Protein AF-A0AAE6IX70-F1 (afdb_monomer)

pLDDT: mean 78.06, std 24.68, range [24.09, 98.75]

Structure (mmCIF, N/CA/C/O backbone):
data_AF-A0AAE6IX70-F1
#
_entry.id   AF-A0AAE6IX70-F1
#
loop_
_atom_site.group_PDB
_atom_site.id
_atom_site.type_symbol
_atom_site.label_atom_id
_atom_site.label_alt_id
_atom_site.label_comp_id
_atom_site.label_asym_id
_atom_site.label_entity_id
_atom_site.label_seq_id
_atom_site.pdbx_PDB_ins_code
_atom_site.Cartn_x
_atom_site.Cartn_y
_atom_site.Cartn_z
_atom_site.occupancy
_atom_site.B_iso_or_equiv
_atom_site.auth_seq_id
_atom_site.auth_comp_id
_atom_site.auth_asym_id
_atom_site.auth_atom_id
_atom_site.pdbx_PDB_model_num
ATOM 1 N N . MET A 1 1 ? -8.313 18.531 -80.495 1.00 36.75 1 MET A N 1
ATOM 2 C CA . MET A 1 1 ? -8.490 17.083 -80.726 1.00 36.75 1 MET A CA 1
ATOM 3 C C . MET A 1 1 ? -8.224 16.393 -79.400 1.00 36.75 1 MET A C 1
ATOM 5 O O . MET A 1 1 ? -7.125 16.515 -78.878 1.00 36.75 1 MET A O 1
ATOM 9 N N . SER A 1 2 ? -9.263 15.834 -78.787 1.00 35.47 2 SER A N 1
ATOM 10 C CA . SER A 1 2 ? -9.183 15.110 -77.517 1.00 35.47 2 SER A CA 1
ATOM 11 C C . SER A 1 2 ? -8.400 13.813 -77.676 1.00 35.47 2 SER A C 1
ATOM 13 O O . SER A 1 2 ? -8.540 13.170 -78.711 1.00 35.47 2 SER A O 1
ATOM 15 N N . LEU A 1 3 ? -7.714 13.385 -76.617 1.00 27.27 3 LEU A N 1
ATOM 16 C CA . LEU A 1 3 ? -7.764 12.003 -76.136 1.0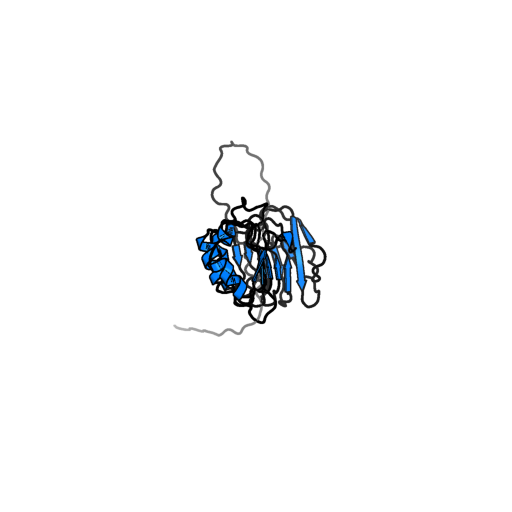0 27.27 3 LEU A CA 1
ATOM 17 C C . LEU A 1 3 ? -7.236 11.966 -74.696 1.00 27.27 3 LEU A C 1
ATOM 19 O O . LEU A 1 3 ? -6.045 12.112 -74.436 1.00 27.27 3 LEU A O 1
ATOM 23 N N . GLN A 1 4 ? -8.176 11.820 -73.761 1.00 30.72 4 GLN A N 1
ATOM 24 C CA . GLN A 1 4 ? -7.920 11.241 -72.450 1.00 30.72 4 GLN A CA 1
ATOM 25 C C . GLN A 1 4 ? -7.651 9.749 -72.645 1.00 30.72 4 GLN A C 1
ATOM 27 O O . GLN A 1 4 ? -8.431 9.065 -73.303 1.00 30.72 4 GLN A O 1
ATOM 32 N N . THR A 1 5 ? -6.611 9.239 -71.997 1.00 28.06 5 THR A N 1
ATOM 33 C CA . THR A 1 5 ? -6.489 7.812 -71.688 1.00 28.06 5 THR A CA 1
ATOM 34 C C . THR A 1 5 ? -6.013 7.680 -70.254 1.00 28.06 5 THR A C 1
ATOM 36 O O . THR A 1 5 ? -4.832 7.823 -69.949 1.00 28.06 5 THR A O 1
ATOM 39 N N . THR A 1 6 ? -6.977 7.437 -69.373 1.00 28.38 6 THR A N 1
ATOM 40 C CA . THR A 1 6 ? -6.780 6.893 -68.033 1.00 28.38 6 THR A CA 1
ATOM 41 C C . THR A 1 6 ? -6.628 5.380 -68.186 1.00 28.38 6 THR A C 1
ATOM 43 O O . THR A 1 6 ? -7.512 4.742 -68.755 1.00 28.38 6 THR A O 1
ATOM 46 N N . VAL A 1 7 ? -5.535 4.794 -67.693 1.00 28.41 7 VAL A N 1
ATOM 47 C CA . VAL A 1 7 ? -5.390 3.334 -67.558 1.00 28.41 7 VAL A CA 1
ATOM 48 C C . VAL A 1 7 ? -4.938 3.018 -66.134 1.00 28.41 7 VAL A C 1
ATOM 50 O O . VAL A 1 7 ? -4.077 3.692 -65.574 1.00 28.41 7 VAL A O 1
ATOM 53 N N . ALA A 1 8 ? -5.615 2.032 -65.551 1.00 27.64 8 ALA A N 1
ATOM 54 C CA . ALA A 1 8 ? -5.618 1.659 -64.146 1.00 27.64 8 ALA A CA 1
ATOM 55 C C . ALA A 1 8 ? -4.323 0.989 -63.650 1.00 27.64 8 ALA A C 1
ATOM 57 O O . ALA A 1 8 ? -3.589 0.346 -64.399 1.00 27.64 8 ALA A O 1
ATOM 58 N N . ILE A 1 9 ? -4.112 1.114 -62.339 1.00 29.52 9 ILE A N 1
ATOM 59 C CA . ILE A 1 9 ? -3.092 0.439 -61.528 1.00 29.52 9 ILE A CA 1
ATOM 60 C C . ILE A 1 9 ? -3.504 -1.024 -61.287 1.00 29.52 9 ILE A C 1
ATOM 62 O O . ILE A 1 9 ? -4.675 -1.281 -60.999 1.00 29.52 9 ILE A O 1
ATOM 66 N N . PRO A 1 10 ? -2.535 -1.955 -61.261 1.00 27.36 10 PRO A N 1
ATOM 67 C CA . PRO A 1 10 ? -2.524 -2.976 -60.218 1.00 27.36 10 PRO A CA 1
ATOM 68 C C . PRO A 1 10 ? -1.205 -2.987 -59.427 1.00 27.36 10 PRO A C 1
ATOM 70 O O . PRO A 1 10 ? -0.109 -2.837 -59.966 1.00 27.36 10 PRO A O 1
ATOM 73 N N . GLU A 1 11 ? -1.350 -3.157 -58.114 1.00 37.22 11 GLU A N 1
ATOM 74 C CA . GLU A 1 11 ? -0.299 -3.215 -57.099 1.00 37.22 11 GLU A CA 1
ATOM 75 C C . GLU A 1 11 ? 0.730 -4.330 -57.347 1.00 37.22 11 GLU A C 1
ATOM 77 O O . GLU A 1 11 ? 0.356 -5.456 -57.680 1.00 37.22 11 GLU A O 1
ATOM 82 N N . LYS A 1 12 ? 2.010 -4.054 -57.048 1.00 27.77 12 LYS A N 1
ATOM 83 C CA . LYS A 1 12 ? 2.848 -4.913 -56.186 1.00 27.77 12 LYS A CA 1
ATOM 84 C C . LYS A 1 12 ? 4.223 -4.294 -55.905 1.00 27.77 12 LYS A C 1
ATOM 86 O O . LYS A 1 12 ? 4.995 -4.021 -56.813 1.00 27.77 12 LYS A O 1
ATOM 91 N N . ASN A 1 13 ? 4.490 -4.138 -54.607 1.00 35.53 13 ASN A N 1
ATOM 92 C CA . ASN A 1 13 ? 5.776 -4.240 -53.910 1.00 35.53 13 ASN A CA 1
ATOM 93 C C . ASN A 1 13 ? 7.013 -3.633 -54.582 1.00 35.53 13 ASN A C 1
ATOM 95 O O . ASN A 1 13 ? 7.633 -4.290 -55.398 1.00 35.53 13 ASN A O 1
ATOM 99 N N . PHE A 1 14 ? 7.426 -2.444 -54.130 1.00 27.34 14 PHE A N 1
ATOM 100 C CA . PHE A 1 14 ? 8.807 -2.086 -53.753 1.00 27.34 14 PHE A CA 1
ATOM 101 C C . PHE A 1 14 ? 8.826 -0.594 -53.382 1.00 27.34 14 PHE A C 1
ATOM 103 O O . PHE A 1 14 ? 8.635 0.266 -54.238 1.00 27.34 14 PHE A O 1
ATOM 110 N N . ARG A 1 15 ? 9.119 -0.249 -52.123 1.00 27.78 15 ARG A N 1
ATOM 111 C CA . ARG A 1 15 ? 9.682 1.073 -51.806 1.00 27.78 15 ARG A CA 1
ATOM 112 C C . ARG A 1 15 ? 11.048 0.898 -51.161 1.00 27.78 15 ARG A C 1
ATOM 114 O O . ARG A 1 15 ? 11.172 0.643 -49.970 1.00 27.78 15 ARG A O 1
ATOM 121 N N . ARG A 1 16 ? 12.073 1.064 -52.003 1.00 27.47 16 ARG A N 1
ATOM 122 C CA . ARG A 1 16 ? 13.384 1.590 -51.612 1.00 27.47 16 ARG A CA 1
ATOM 123 C C . ARG A 1 16 ? 13.163 2.939 -50.928 1.00 27.47 16 ARG A C 1
ATOM 125 O O . ARG A 1 16 ? 12.565 3.820 -51.539 1.00 27.47 16 ARG A O 1
ATOM 132 N N . PHE A 1 17 ? 13.706 3.124 -49.731 1.00 25.67 17 PHE A N 1
ATOM 133 C CA . PHE A 1 17 ? 13.982 4.459 -49.211 1.00 25.67 17 PHE A CA 1
ATOM 134 C C . PHE A 1 17 ? 15.495 4.657 -49.137 1.00 25.67 17 PHE A C 1
ATOM 136 O O . PHE A 1 17 ? 16.224 3.924 -48.475 1.00 25.67 17 PHE A O 1
ATOM 143 N N . THR A 1 18 ? 15.955 5.627 -49.918 1.00 26.33 18 THR A N 1
ATOM 144 C CA . THR A 1 18 ? 17.322 6.140 -49.991 1.00 26.33 18 THR A CA 1
ATOM 145 C C . THR A 1 18 ? 17.717 6.825 -48.684 1.00 26.33 18 THR A C 1
ATOM 147 O O . THR A 1 18 ? 17.072 7.791 -48.279 1.00 26.33 18 THR A O 1
ATOM 150 N N . MET A 1 19 ? 18.814 6.374 -48.069 1.00 24.22 19 MET A N 1
ATOM 151 C CA . MET A 1 19 ? 19.508 7.107 -47.008 1.00 24.22 19 MET A CA 1
ATOM 152 C C . MET A 1 19 ? 20.131 8.390 -47.576 1.00 24.22 19 MET A C 1
ATOM 154 O O . MET A 1 19 ? 20.927 8.327 -48.513 1.00 24.22 19 MET A O 1
ATOM 158 N N . LYS A 1 20 ? 19.817 9.550 -46.988 1.00 26.02 20 LYS A N 1
ATOM 159 C CA . LYS A 1 20 ? 20.651 10.752 -47.115 1.00 26.02 20 LYS A CA 1
ATOM 160 C C . LYS A 1 20 ? 21.654 10.767 -45.963 1.00 26.02 20 LYS A C 1
ATOM 162 O O . LYS A 1 20 ? 21.287 10.905 -44.803 1.00 26.02 20 LYS A O 1
ATOM 167 N N . SER A 1 21 ? 22.920 10.604 -46.322 1.00 28.83 21 SER A N 1
ATOM 168 C CA . SER A 1 21 ? 24.106 10.787 -45.489 1.00 28.83 21 SER A CA 1
ATOM 169 C C . SER A 1 21 ? 24.219 12.223 -44.960 1.00 28.83 21 SER A C 1
ATOM 171 O O . SER A 1 21 ? 24.170 13.158 -45.761 1.00 28.83 21 SER A O 1
ATOM 173 N N . CYS A 1 22 ? 24.480 12.405 -43.662 1.00 25.52 22 CYS A N 1
ATOM 174 C CA . CYS A 1 22 ? 24.993 13.665 -43.118 1.00 25.52 22 CYS A CA 1
ATOM 175 C C . CYS A 1 22 ? 26.466 13.504 -42.720 1.00 25.52 22 CYS A C 1
ATOM 177 O O . CYS A 1 22 ? 26.820 12.728 -41.836 1.00 25.52 22 CYS A O 1
ATOM 179 N N . PHE A 1 23 ? 27.309 14.251 -43.432 1.00 26.05 23 PHE A N 1
ATOM 180 C CA . PHE A 1 23 ? 28.742 14.425 -43.224 1.00 26.05 23 PHE A CA 1
ATOM 181 C C . PHE A 1 23 ? 29.042 15.085 -41.869 1.00 26.05 23 PHE A C 1
ATOM 183 O O . PHE A 1 23 ? 28.494 16.139 -41.560 1.00 26.05 23 PHE A O 1
ATOM 190 N N . TRP A 1 24 ? 30.000 14.539 -41.119 1.00 24.09 24 TRP A N 1
ATOM 191 C CA . TRP A 1 24 ? 30.721 15.284 -40.084 1.00 24.09 24 TRP A CA 1
ATOM 192 C C . TRP A 1 24 ? 31.910 16.016 -40.726 1.00 24.09 24 TRP A C 1
ATOM 194 O O . TRP A 1 24 ? 32.797 15.381 -41.296 1.00 24.09 24 TRP A O 1
ATOM 204 N N . LYS A 1 25 ? 31.963 17.347 -40.605 1.00 25.50 25 LYS A N 1
ATOM 205 C CA . LYS A 1 25 ? 33.190 18.138 -40.791 1.00 25.50 25 LYS A CA 1
ATOM 206 C C . LYS A 1 25 ? 33.518 18.858 -39.485 1.00 25.50 25 LYS A C 1
ATOM 208 O O . LYS A 1 25 ? 32.701 19.603 -38.958 1.00 25.50 25 LYS A O 1
ATOM 213 N N . ARG A 1 26 ? 34.738 18.622 -38.994 1.00 32.88 26 ARG A N 1
ATOM 214 C CA . ARG A 1 26 ? 35.414 19.394 -37.941 1.00 32.88 26 ARG A CA 1
ATOM 215 C C . ARG A 1 26 ? 35.545 20.864 -38.359 1.00 32.88 26 ARG A C 1
ATOM 217 O O . ARG A 1 26 ? 35.968 21.121 -39.484 1.00 32.88 26 ARG A O 1
ATOM 224 N N . ALA A 1 27 ? 35.320 21.789 -37.428 1.00 27.14 27 ALA A N 1
ATOM 225 C CA . ALA A 1 27 ? 35.947 23.109 -37.433 1.00 27.14 27 ALA A CA 1
ATOM 226 C C . ALA A 1 27 ? 36.113 23.643 -35.997 1.00 27.14 27 ALA A C 1
ATOM 228 O O . ALA A 1 27 ? 35.318 23.368 -35.106 1.00 27.14 27 ALA A O 1
ATOM 229 N N . THR A 1 28 ? 37.228 24.337 -35.829 1.00 29.58 28 THR A N 1
ATOM 230 C CA . THR A 1 28 ? 37.962 24.825 -34.656 1.00 29.58 28 THR A CA 1
ATOM 231 C C . THR A 1 28 ? 37.319 25.958 -33.842 1.00 29.58 28 THR A C 1
ATOM 233 O O . THR A 1 28 ? 36.650 26.822 -34.391 1.00 29.58 28 THR A O 1
ATOM 236 N N . MET A 1 29 ? 37.642 25.952 -32.538 1.00 30.28 29 MET A N 1
ATOM 237 C CA . MET A 1 29 ? 37.857 27.068 -31.592 1.00 30.28 29 MET A CA 1
ATOM 238 C C . MET A 1 29 ? 37.502 28.504 -32.038 1.00 30.28 29 MET A C 1
ATOM 240 O O . MET A 1 29 ? 38.166 29.068 -32.904 1.00 30.28 29 MET A O 1
ATOM 244 N N . LEU A 1 30 ? 36.601 29.152 -31.287 1.00 24.97 30 LEU A N 1
ATOM 245 C CA . LEU A 1 30 ? 36.685 30.583 -30.970 1.00 24.97 30 LEU A CA 1
ATOM 246 C C . LEU A 1 30 ? 36.031 30.849 -29.599 1.00 24.97 30 LEU A C 1
ATOM 248 O O . LEU A 1 30 ? 34.873 30.510 -29.370 1.00 24.97 30 LEU A O 1
ATOM 252 N N . THR A 1 31 ? 36.796 31.421 -28.674 1.00 38.66 31 THR A N 1
ATOM 253 C CA . THR A 1 31 ? 36.376 31.880 -27.341 1.00 38.66 31 THR A CA 1
ATOM 254 C C . THR A 1 31 ? 35.621 33.206 -27.425 1.00 38.66 31 THR A C 1
ATOM 256 O O . THR A 1 31 ? 36.220 34.172 -27.888 1.00 38.66 31 THR A O 1
ATOM 259 N N . VAL A 1 32 ? 34.393 33.301 -26.892 1.00 27.39 32 VAL A N 1
ATOM 260 C CA . VAL A 1 32 ? 33.773 34.577 -26.465 1.00 27.39 32 VAL A CA 1
ATOM 261 C C . VAL A 1 32 ? 32.845 34.348 -25.255 1.00 27.39 32 VAL A C 1
ATOM 263 O O . VAL A 1 32 ? 31.859 33.628 -25.349 1.00 27.39 32 VAL A O 1
ATOM 266 N N . LEU A 1 33 ? 33.242 34.975 -24.141 1.00 25.14 33 LEU A N 1
ATOM 267 C CA . LEU A 1 33 ? 32.525 35.458 -22.946 1.00 25.14 33 LEU A CA 1
ATOM 268 C C . LEU A 1 33 ? 31.318 34.707 -22.341 1.00 25.14 33 LEU A C 1
ATOM 270 O O . LEU A 1 33 ? 30.250 34.574 -22.929 1.00 25.14 33 LEU A O 1
ATOM 274 N N . MET A 1 34 ? 31.467 34.405 -21.044 1.00 32.62 34 MET A N 1
ATOM 275 C CA . MET A 1 34 ? 30.382 34.138 -20.099 1.00 32.62 34 MET A CA 1
ATOM 276 C C . MET A 1 34 ? 29.518 35.381 -19.836 1.00 32.62 34 MET A C 1
ATOM 278 O O . MET A 1 34 ? 30.046 36.418 -19.440 1.00 32.62 34 MET A O 1
ATOM 282 N N . VAL A 1 35 ? 28.194 35.212 -19.914 1.00 26.66 35 VAL A N 1
ATOM 283 C CA . VAL A 1 35 ? 27.171 35.931 -19.126 1.00 26.66 35 VAL A CA 1
ATOM 284 C C . VAL A 1 35 ? 26.047 34.916 -18.829 1.00 26.66 35 VAL A C 1
ATOM 286 O O . VAL A 1 35 ? 25.700 34.145 -19.727 1.00 26.66 35 VAL A O 1
ATOM 289 N N . PRO A 1 36 ? 25.499 34.835 -17.600 1.00 31.98 36 PRO A N 1
ATOM 290 C CA . PRO A 1 36 ? 24.565 33.779 -17.223 1.00 31.98 36 PRO A CA 1
ATOM 291 C C . PRO A 1 36 ? 23.174 34.057 -17.802 1.00 31.98 36 PRO A C 1
ATOM 293 O O . PRO A 1 36 ? 22.558 35.075 -17.494 1.00 31.98 36 PRO A O 1
ATOM 296 N N . ILE A 1 37 ? 22.661 33.136 -18.619 1.00 29.98 37 ILE A N 1
ATOM 297 C CA . ILE A 1 37 ? 21.263 33.140 -19.059 1.00 29.98 37 ILE A CA 1
ATOM 298 C C . ILE A 1 37 ? 20.549 32.007 -18.325 1.00 29.98 37 ILE A C 1
ATOM 300 O O . ILE A 1 37 ? 20.961 30.850 -18.378 1.00 29.98 37 ILE A O 1
ATOM 304 N N . PHE A 1 38 ? 19.490 32.376 -17.607 1.00 29.64 38 PHE A N 1
ATOM 305 C CA . PHE A 1 38 ? 18.539 31.480 -16.964 1.00 29.64 38 PHE A CA 1
ATOM 306 C C . PHE A 1 38 ? 18.047 30.409 -17.951 1.00 29.64 38 PHE A C 1
ATOM 308 O O . PHE A 1 38 ? 17.416 30.737 -18.954 1.00 29.64 38 PHE A O 1
ATOM 315 N N . PHE A 1 39 ? 18.276 29.127 -17.651 1.00 28.66 39 PHE A N 1
ATOM 316 C CA . PHE A 1 39 ? 17.576 28.039 -18.334 1.00 28.66 39 PHE A CA 1
ATOM 317 C C . PHE A 1 39 ? 16.142 27.953 -17.801 1.00 28.66 39 PHE A C 1
ATOM 319 O O . PHE A 1 39 ? 15.864 27.287 -16.807 1.00 28.66 39 PHE A O 1
ATOM 326 N N . ALA A 1 40 ? 15.228 28.636 -18.486 1.00 35.16 40 ALA A N 1
ATOM 327 C CA . ALA A 1 40 ? 13.833 28.234 -18.555 1.00 35.16 40 ALA A CA 1
ATOM 328 C C . ALA A 1 40 ? 13.676 27.280 -19.749 1.00 35.16 40 ALA A C 1
ATOM 330 O O . ALA A 1 40 ? 14.095 27.601 -20.858 1.00 35.16 40 ALA A O 1
ATOM 331 N N . GLY A 1 41 ? 13.064 26.119 -19.512 1.00 31.56 41 GLY A N 1
ATOM 332 C CA . GLY A 1 41 ? 12.630 25.199 -20.562 1.00 31.56 41 GLY A CA 1
ATOM 333 C C . GLY A 1 41 ? 13.727 24.275 -21.082 1.00 31.56 41 GLY A C 1
ATOM 334 O O . GLY A 1 41 ? 14.318 24.518 -22.128 1.00 31.56 41 GLY A O 1
ATOM 335 N N . CYS A 1 42 ? 13.943 23.153 -20.396 1.00 25.55 42 CYS A N 1
ATOM 336 C CA . CYS A 1 42 ? 14.445 21.972 -21.089 1.00 25.55 42 CYS A CA 1
ATOM 337 C C . CYS A 1 42 ? 13.284 21.458 -21.960 1.00 25.55 42 CYS A C 1
ATOM 339 O O . CYS A 1 42 ? 12.236 21.124 -21.397 1.00 25.55 42 CYS A O 1
ATOM 341 N N . PRO A 1 43 ? 13.386 21.444 -23.301 1.00 30.62 43 PRO A N 1
ATOM 342 C CA . PRO A 1 43 ? 12.382 20.781 -24.109 1.00 30.62 43 PRO A CA 1
ATOM 343 C C . PRO A 1 43 ? 12.496 19.290 -23.805 1.00 30.62 43 PRO A C 1
ATOM 345 O O . PRO A 1 43 ? 13.512 18.659 -24.095 1.00 30.62 43 PRO A O 1
ATOM 348 N N . ILE A 1 44 ? 11.451 18.735 -23.198 1.00 32.62 44 ILE A N 1
ATOM 349 C CA . ILE A 1 44 ? 11.224 17.296 -23.202 1.00 32.62 44 ILE A CA 1
ATOM 350 C C . ILE A 1 44 ? 11.109 16.935 -24.682 1.00 32.62 44 ILE A C 1
ATOM 352 O O . ILE A 1 44 ? 10.102 17.241 -25.315 1.00 32.62 44 ILE A O 1
ATOM 356 N N . ILE A 1 45 ? 12.168 16.376 -25.264 1.00 27.78 45 ILE A N 1
ATOM 357 C CA . ILE A 1 45 ? 12.069 15.711 -26.558 1.00 27.78 45 ILE A CA 1
ATOM 358 C C . ILE A 1 45 ? 11.265 14.445 -26.267 1.00 27.78 45 ILE A C 1
ATOM 360 O O . ILE A 1 45 ? 11.769 13.587 -25.537 1.00 27.78 45 ILE A O 1
ATOM 364 N N . PRO A 1 46 ? 10.034 14.294 -26.782 1.00 29.38 46 PRO A N 1
ATOM 365 C CA . PRO A 1 46 ? 9.400 12.997 -26.742 1.00 29.38 46 PRO A CA 1
ATOM 366 C C . PRO A 1 46 ? 10.193 12.125 -27.712 1.00 29.38 46 PRO A C 1
ATOM 368 O O . PRO A 1 46 ? 10.144 12.327 -28.926 1.00 29.38 46 PRO A O 1
ATOM 371 N N . VAL A 1 47 ? 10.953 11.161 -27.198 1.00 32.09 47 VAL A N 1
ATOM 372 C CA . VAL A 1 47 ? 11.439 10.058 -28.032 1.00 32.09 47 VAL A CA 1
ATOM 373 C C . VAL A 1 47 ? 10.256 9.113 -28.244 1.00 32.09 47 VAL A C 1
ATOM 375 O O . VAL A 1 47 ? 10.213 8.006 -27.731 1.00 32.09 47 VAL A O 1
ATOM 378 N N . CYS A 1 48 ? 9.259 9.575 -28.996 1.00 29.61 48 CYS A N 1
ATOM 379 C CA . CYS A 1 48 ? 8.277 8.707 -29.625 1.00 29.61 48 CYS A CA 1
ATOM 380 C C . CYS A 1 48 ? 8.725 8.553 -31.073 1.00 29.61 48 CYS A C 1
ATOM 382 O O . CYS A 1 48 ? 8.431 9.393 -31.920 1.00 29.61 48 CYS A O 1
ATOM 384 N N . ASN A 1 49 ? 9.495 7.503 -31.347 1.00 35.59 49 ASN A N 1
ATOM 385 C CA . ASN A 1 49 ? 9.741 7.089 -32.720 1.00 35.59 49 ASN A CA 1
ATOM 386 C C . ASN A 1 49 ? 8.487 6.335 -33.190 1.00 35.59 49 ASN A C 1
ATOM 388 O O . ASN A 1 49 ? 7.977 5.492 -32.453 1.00 35.59 49 ASN A O 1
ATOM 392 N N . GLU A 1 50 ? 7.989 6.619 -34.394 1.00 36.56 50 GLU A N 1
ATOM 393 C CA . GLU A 1 50 ? 6.714 6.120 -34.955 1.00 36.56 50 GLU A CA 1
ATOM 394 C C . GLU A 1 50 ? 6.627 4.582 -35.157 1.00 36.56 50 GLU A C 1
ATOM 396 O O . GLU A 1 50 ? 5.779 4.104 -35.900 1.00 36.56 50 GLU A O 1
ATOM 401 N N . ASN A 1 51 ? 7.463 3.781 -34.484 1.00 35.22 51 ASN A N 1
ATOM 402 C CA . ASN A 1 51 ? 7.505 2.317 -34.579 1.00 35.22 51 ASN A CA 1
ATOM 403 C C . ASN A 1 51 ? 7.488 1.566 -33.234 1.00 35.22 51 ASN A C 1
ATOM 405 O O . ASN A 1 51 ? 7.634 0.346 -33.230 1.00 35.22 51 ASN A O 1
ATOM 409 N N . THR A 1 52 ? 7.278 2.227 -32.096 1.00 38.34 52 THR A N 1
ATOM 410 C CA . THR A 1 52 ? 7.004 1.519 -30.836 1.00 38.34 52 THR A CA 1
ATOM 411 C C . THR A 1 52 ? 5.580 1.808 -30.406 1.00 38.34 52 THR A C 1
ATOM 413 O O . THR A 1 52 ? 5.320 2.665 -29.564 1.00 38.34 52 THR A O 1
ATOM 416 N N . CYS A 1 53 ? 4.629 1.072 -30.983 1.00 40.44 53 CYS A N 1
ATOM 417 C CA . CYS A 1 53 ? 3.442 0.737 -30.213 1.00 40.44 53 CYS A CA 1
ATOM 418 C C . CYS A 1 53 ? 3.966 0.091 -28.928 1.00 40.44 53 CYS A C 1
ATOM 420 O O . CYS A 1 53 ? 4.543 -0.993 -29.010 1.00 40.44 53 CYS A O 1
ATOM 422 N N . LEU A 1 54 ? 3.851 0.787 -27.791 1.00 47.03 54 LEU A N 1
ATOM 423 C CA . LEU A 1 54 ? 4.030 0.185 -26.470 1.00 47.03 54 LEU A CA 1
ATOM 424 C C . LEU A 1 54 ? 3.328 -1.172 -26.532 1.00 47.03 54 LEU A C 1
ATOM 426 O O . LEU A 1 54 ? 2.157 -1.236 -26.937 1.00 47.03 54 LEU A O 1
ATOM 430 N N . GLU A 1 55 ? 4.047 -2.262 -26.259 1.00 56.53 55 GLU A N 1
ATOM 431 C CA . GLU A 1 55 ? 3.391 -3.563 -26.188 1.00 56.53 55 GLU A CA 1
ATOM 432 C C . GLU A 1 55 ? 2.227 -3.434 -25.197 1.00 56.53 55 GLU A C 1
ATOM 434 O O . GLU A 1 55 ? 2.261 -2.611 -24.283 1.00 56.53 55 GLU A O 1
ATOM 439 N N . LYS A 1 56 ? 1.142 -4.184 -25.414 1.00 61.66 56 LYS A N 1
ATOM 440 C CA . LYS A 1 56 ? -0.176 -3.972 -24.775 1.00 61.66 56 LYS A CA 1
ATOM 441 C C . LYS A 1 56 ? -0.177 -3.944 -23.230 1.00 61.66 56 LYS A C 1
ATOM 443 O O . LYS A 1 56 ? -1.227 -3.712 -22.634 1.00 61.66 56 LYS A O 1
ATOM 448 N N . SER A 1 57 ? 0.963 -4.191 -22.598 1.00 71.25 57 SER A N 1
ATOM 449 C CA . SER A 1 57 ? 1.173 -4.297 -21.162 1.00 71.25 57 SER A CA 1
ATOM 450 C C . SER A 1 57 ? 2.625 -3.950 -20.804 1.00 71.25 57 SER A C 1
ATOM 452 O O . SER A 1 57 ? 3.445 -4.818 -20.513 1.00 71.25 57 SER A O 1
ATOM 454 N N . GLU A 1 58 ? 2.946 -2.658 -20.832 1.00 83.12 58 GLU A N 1
ATOM 455 C CA . GLU A 1 58 ? 4.218 -2.104 -20.355 1.00 83.12 58 GLU A CA 1
ATOM 456 C C . GLU A 1 58 ? 3.979 -1.191 -19.141 1.00 83.12 58 GLU A C 1
ATOM 458 O O . GLU A 1 58 ? 3.019 -0.419 -19.118 1.00 83.12 58 GLU A O 1
ATOM 463 N N . ILE A 1 59 ? 4.847 -1.269 -18.127 1.00 83.69 59 ILE A N 1
ATOM 464 C CA . ILE A 1 59 ? 4.916 -0.251 -17.064 1.00 83.69 59 ILE A CA 1
ATOM 465 C C . ILE A 1 59 ? 5.829 0.850 -17.558 1.00 83.69 59 ILE A C 1
ATOM 467 O O . ILE A 1 59 ? 6.947 0.546 -17.969 1.00 83.69 59 ILE A O 1
ATOM 471 N N . ILE A 1 60 ? 5.393 2.102 -17.441 1.00 82.75 60 ILE A N 1
ATOM 472 C CA . ILE A 1 60 ? 6.195 3.261 -17.831 1.00 82.75 60 ILE A CA 1
ATOM 473 C C . ILE A 1 60 ? 6.433 4.150 -16.620 1.00 82.75 60 ILE A C 1
ATOM 475 O O . ILE A 1 60 ? 5.523 4.508 -15.868 1.00 82.75 60 ILE A O 1
ATOM 479 N N . VAL A 1 61 ? 7.683 4.546 -16.461 1.00 81.94 61 VAL A N 1
ATOM 480 C CA . VAL A 1 61 ? 8.158 5.445 -15.423 1.00 81.94 61 VAL A CA 1
ATOM 481 C C . VAL A 1 61 ? 8.956 6.529 -16.127 1.00 81.94 61 VAL A C 1
ATOM 483 O O . VAL A 1 61 ? 10.029 6.251 -16.637 1.00 81.94 61 VAL A O 1
ATOM 486 N N . THR A 1 62 ? 8.438 7.754 -16.204 1.00 63.72 62 THR A N 1
ATOM 487 C CA . THR A 1 62 ? 8.978 8.764 -17.138 1.00 63.72 62 THR A CA 1
ATOM 488 C C . THR A 1 62 ? 10.010 9.711 -16.531 1.00 63.72 62 THR A C 1
ATOM 490 O O . THR A 1 62 ? 10.631 10.472 -17.261 1.00 63.72 62 THR A O 1
ATOM 493 N N . GLU A 1 63 ? 10.160 9.740 -15.206 1.00 70.56 63 GLU A N 1
ATOM 494 C CA . GLU A 1 63 ? 11.049 10.687 -14.526 1.00 70.56 63 GLU A CA 1
ATOM 495 C C . GLU A 1 63 ? 11.568 10.073 -13.215 1.00 70.56 63 GLU A C 1
ATOM 497 O O . GLU A 1 63 ? 10.790 9.703 -12.330 1.00 70.56 63 GLU A O 1
ATOM 502 N N . ILE A 1 64 ? 12.892 9.942 -13.095 1.00 66.88 64 ILE A N 1
ATOM 503 C CA . ILE A 1 64 ? 13.580 9.311 -11.960 1.00 66.88 64 ILE A CA 1
ATOM 504 C C . ILE A 1 64 ? 14.803 10.150 -11.578 1.00 66.88 64 ILE A C 1
ATOM 506 O O . ILE A 1 64 ? 15.529 10.624 -12.449 1.00 66.88 64 ILE A O 1
ATOM 510 N N . SER A 1 65 ? 15.061 10.313 -10.280 1.00 62.34 65 SER A N 1
ATOM 511 C CA . SER A 1 65 ? 16.153 11.149 -9.744 1.00 62.34 65 SER A CA 1
ATOM 512 C C . SER A 1 65 ? 17.162 10.349 -8.883 1.00 62.34 65 SER A C 1
ATOM 514 O O . SER A 1 65 ? 17.749 10.861 -7.934 1.00 62.34 65 SER A O 1
ATOM 516 N N . VAL A 1 66 ? 17.385 9.061 -9.181 1.00 62.28 66 VAL A N 1
ATOM 517 C CA . VAL A 1 66 ? 18.360 8.195 -8.471 1.00 62.28 66 VAL A CA 1
ATOM 518 C C . VAL A 1 66 ? 19.496 7.722 -9.380 1.00 62.28 66 VAL A C 1
ATOM 520 O O . VAL A 1 66 ? 19.285 7.556 -10.574 1.00 62.28 66 VAL A O 1
ATOM 523 N N . PHE A 1 67 ? 20.646 7.406 -8.763 1.00 65.31 67 PHE A N 1
ATOM 524 C CA . PHE A 1 67 ? 21.732 6.610 -9.357 1.00 65.31 67 PHE A CA 1
ATOM 525 C C . PHE A 1 67 ? 21.388 5.113 -9.479 1.00 65.31 67 PHE A C 1
ATOM 527 O O . PHE A 1 67 ? 21.953 4.431 -10.327 1.00 65.31 67 PHE A O 1
ATOM 534 N N . GLU A 1 68 ? 20.464 4.605 -8.653 1.00 76.00 68 GLU A N 1
ATOM 535 C CA . GLU A 1 68 ? 20.081 3.191 -8.583 1.00 76.00 68 GLU A CA 1
ATOM 536 C C . GLU A 1 68 ? 18.562 3.009 -8.451 1.00 76.00 68 GLU A C 1
ATOM 538 O O . GLU A 1 68 ? 17.913 3.636 -7.610 1.00 76.00 68 GLU A O 1
ATOM 543 N N . ILE A 1 69 ? 17.997 2.110 -9.253 1.00 79.31 69 ILE A N 1
ATOM 544 C CA . ILE A 1 69 ? 16.598 1.686 -9.182 1.00 79.31 69 ILE A CA 1
ATOM 545 C C . ILE A 1 69 ? 16.573 0.256 -8.655 1.00 79.31 69 ILE A C 1
ATOM 547 O O . ILE A 1 69 ? 17.218 -0.618 -9.226 1.00 79.31 69 ILE A O 1
ATOM 551 N N . LYS A 1 70 ? 15.816 0.013 -7.584 1.00 86.19 70 LYS A N 1
ATOM 552 C CA . LYS A 1 70 ? 15.598 -1.328 -7.035 1.00 86.19 70 LYS A CA 1
ATOM 553 C C . LYS A 1 70 ? 14.256 -1.845 -7.516 1.00 86.19 70 LYS A C 1
ATOM 555 O O . LYS A 1 70 ? 13.237 -1.222 -7.225 1.00 86.19 70 LYS A O 1
ATOM 560 N N . LEU A 1 71 ? 14.266 -2.949 -8.254 1.00 89.62 71 LEU A N 1
ATOM 561 C CA . LEU A 1 71 ? 13.061 -3.545 -8.824 1.00 89.62 71 LEU A CA 1
ATOM 562 C C . LEU A 1 71 ? 12.991 -5.031 -8.488 1.00 89.62 71 LEU A C 1
ATOM 564 O O . LEU A 1 71 ? 13.947 -5.766 -8.717 1.00 89.62 71 LEU A O 1
ATOM 568 N N . SER A 1 72 ? 11.844 -5.487 -7.999 1.00 93.19 72 SER A N 1
ATOM 569 C CA . SER A 1 72 ? 11.484 -6.906 -8.016 1.00 93.19 72 SER A CA 1
ATOM 570 C C . SER A 1 72 ? 10.122 -7.077 -8.666 1.00 93.19 72 SER A C 1
ATOM 572 O O . SER A 1 72 ? 9.255 -6.201 -8.590 1.00 93.19 72 SER A O 1
ATOM 574 N N . ILE A 1 73 ? 9.942 -8.216 -9.326 1.00 95.06 73 ILE A N 1
ATOM 575 C CA . ILE A 1 73 ? 8.655 -8.612 -9.876 1.00 95.06 73 ILE A CA 1
ATOM 576 C C . ILE A 1 73 ? 8.354 -10.057 -9.505 1.00 95.06 73 ILE A C 1
ATOM 578 O O . ILE A 1 73 ? 9.247 -10.896 -9.391 1.00 95.06 73 ILE A O 1
ATOM 582 N N . LYS A 1 74 ? 7.065 -10.359 -9.401 1.00 96.69 74 LYS A N 1
ATOM 583 C CA . LYS A 1 74 ? 6.550 -11.723 -9.392 1.00 96.69 74 LYS A CA 1
ATOM 584 C C . LYS A 1 74 ? 5.704 -11.931 -10.628 1.00 96.69 74 LYS A C 1
ATOM 586 O O . LYS A 1 74 ? 4.724 -11.209 -10.805 1.00 96.69 74 LYS A O 1
ATOM 591 N N . THR A 1 75 ? 6.029 -12.919 -11.446 1.00 96.12 75 THR A N 1
ATOM 592 C CA . THR A 1 75 ? 5.185 -13.348 -12.563 1.00 96.12 75 THR A CA 1
ATOM 593 C C . THR A 1 75 ? 4.485 -14.661 -12.231 1.00 96.12 75 THR A C 1
ATOM 595 O O . THR A 1 75 ? 4.955 -15.450 -11.412 1.00 96.12 75 THR A O 1
ATOM 598 N N . SER A 1 76 ? 3.334 -14.910 -12.857 1.00 95.94 76 SER A N 1
ATOM 599 C CA . SER A 1 76 ? 2.529 -16.111 -12.592 1.00 95.94 76 SER A CA 1
ATOM 600 C C . SER A 1 76 ? 3.227 -17.434 -12.940 1.00 95.94 76 SER A C 1
ATOM 602 O O . SER A 1 76 ? 2.801 -18.480 -12.465 1.00 95.94 76 SER A O 1
ATOM 604 N N . ASP A 1 77 ? 4.250 -17.397 -13.794 1.00 95.38 77 ASP A N 1
ATOM 605 C CA . ASP A 1 77 ? 5.018 -18.552 -14.281 1.00 95.38 77 ASP A CA 1
ATOM 606 C C . ASP A 1 77 ? 6.516 -18.472 -13.928 1.00 95.38 77 ASP A C 1
ATOM 608 O O . ASP A 1 77 ? 7.297 -19.308 -14.377 1.00 95.38 77 ASP A O 1
ATOM 612 N N . GLY A 1 78 ? 6.932 -17.466 -13.150 1.00 94.50 78 GLY A N 1
ATOM 613 C CA . GLY A 1 78 ? 8.335 -17.227 -12.806 1.00 94.50 78 GLY A CA 1
ATOM 614 C C . GLY A 1 78 ? 9.193 -16.665 -13.945 1.00 94.50 78 GLY A C 1
ATOM 615 O O . GLY A 1 78 ? 10.392 -16.470 -13.750 1.00 94.50 78 GLY A O 1
ATOM 616 N N . SER A 1 79 ? 8.613 -16.381 -15.118 1.00 94.62 79 SER A N 1
ATOM 617 C CA . SER A 1 79 ? 9.339 -15.810 -16.255 1.00 94.62 79 SER A CA 1
ATOM 618 C C . SER A 1 79 ? 9.882 -14.413 -15.952 1.00 94.62 79 SER A C 1
ATOM 620 O O . SER A 1 79 ? 9.187 -13.571 -15.377 1.00 94.62 79 SER A O 1
ATOM 622 N N . SER A 1 80 ? 11.118 -14.161 -16.373 1.00 95.06 80 SER A N 1
ATOM 623 C CA . SER A 1 80 ? 11.767 -12.855 -16.276 1.00 95.06 80 SER A CA 1
ATOM 624 C C . SER A 1 80 ? 11.117 -11.813 -17.190 1.00 95.06 80 SER A C 1
ATOM 626 O O . SER A 1 80 ? 10.363 -12.145 -18.110 1.00 95.06 80 SER A O 1
ATOM 628 N N . ARG A 1 81 ? 11.383 -10.529 -16.939 1.00 93.38 81 ARG A N 1
ATOM 629 C CA . ARG A 1 81 ? 10.889 -9.417 -17.764 1.00 93.38 81 ARG A CA 1
ATOM 630 C C . ARG A 1 81 ? 12.026 -8.537 -18.235 1.00 93.38 81 ARG A C 1
ATOM 632 O O . ARG A 1 81 ? 12.933 -8.214 -17.470 1.00 93.38 81 ARG A O 1
ATOM 639 N N . LYS A 1 82 ? 11.924 -8.109 -19.491 1.00 91.56 82 LYS A N 1
ATOM 640 C CA . LYS A 1 82 ? 12.852 -7.146 -20.073 1.00 91.56 82 LYS A CA 1
ATOM 641 C C . LYS A 1 82 ? 12.644 -5.778 -19.447 1.00 91.56 82 LYS A C 1
ATOM 643 O O . LYS A 1 82 ? 11.509 -5.320 -19.285 1.00 91.56 82 LYS A O 1
ATOM 648 N N . VAL A 1 83 ? 13.763 -5.132 -19.154 1.00 89.31 83 VAL A N 1
ATOM 649 C CA . VAL A 1 83 ? 13.815 -3.776 -18.622 1.00 89.31 83 VAL A CA 1
ATOM 650 C C . VAL A 1 83 ? 14.528 -2.891 -19.610 1.00 89.31 83 VAL A C 1
ATOM 652 O O . VAL A 1 83 ? 15.602 -3.235 -20.093 1.00 89.31 83 VAL A O 1
ATOM 655 N N . PHE A 1 84 ? 13.955 -1.727 -19.863 1.00 86.81 84 PHE A N 1
ATOM 656 C CA . PHE A 1 84 ? 14.575 -0.692 -20.667 1.00 86.81 84 PHE A CA 1
ATOM 657 C C . PHE A 1 84 ? 14.771 0.538 -19.795 1.00 86.81 84 PHE A C 1
ATOM 659 O O . PHE A 1 84 ? 13.840 0.978 -19.124 1.00 86.81 84 PHE A O 1
ATOM 666 N N . ILE A 1 85 ? 15.985 1.084 -19.802 1.00 83.00 85 ILE A N 1
ATOM 667 C CA . ILE A 1 85 ? 16.305 2.360 -19.159 1.00 83.00 85 ILE A CA 1
ATOM 668 C C . ILE A 1 85 ? 16.794 3.303 -20.246 1.00 83.00 85 ILE A C 1
ATOM 670 O O . ILE A 1 85 ? 17.820 3.033 -20.872 1.00 83.00 85 ILE A O 1
ATOM 674 N N . ASN A 1 86 ? 16.066 4.396 -20.478 1.00 81.56 86 ASN A N 1
ATOM 675 C CA . ASN A 1 86 ? 16.316 5.339 -21.575 1.00 81.56 86 ASN A CA 1
ATOM 676 C C . ASN A 1 86 ? 16.394 4.642 -22.943 1.00 81.56 86 ASN A C 1
ATOM 678 O O . ASN A 1 86 ? 17.306 4.893 -23.731 1.00 81.56 86 ASN A O 1
ATOM 682 N N . GLY A 1 87 ? 15.483 3.696 -23.187 1.00 82.56 87 GLY A N 1
ATOM 683 C CA . GLY A 1 87 ? 15.448 2.881 -24.405 1.00 82.56 87 GLY A CA 1
ATOM 684 C C . GLY A 1 87 ? 16.555 1.823 -24.520 1.00 82.56 87 GLY A C 1
ATOM 685 O O . GLY A 1 87 ? 16.552 1.052 -25.476 1.00 82.56 87 GLY A O 1
ATOM 686 N N . ILE A 1 88 ? 17.484 1.744 -23.561 1.00 83.56 88 ILE A N 1
ATOM 687 C CA . ILE A 1 88 ? 18.553 0.739 -23.544 1.00 83.56 88 ILE A CA 1
ATOM 688 C C . ILE A 1 88 ? 18.076 -0.477 -22.757 1.00 83.56 88 ILE A C 1
ATOM 690 O O . ILE A 1 88 ? 17.783 -0.363 -21.565 1.00 83.56 88 ILE A O 1
ATOM 694 N N . GLU A 1 89 ? 18.044 -1.637 -23.414 1.00 89.38 89 GLU A N 1
ATOM 695 C CA . GLU A 1 89 ? 17.767 -2.918 -22.761 1.00 89.38 89 GLU A CA 1
ATOM 696 C C . GLU A 1 89 ? 18.824 -3.198 -21.680 1.00 89.38 89 GLU A C 1
ATOM 698 O O . GLU A 1 89 ? 20.033 -3.086 -21.905 1.00 89.38 89 GLU A O 1
ATOM 703 N N . LYS A 1 90 ? 18.349 -3.510 -20.479 1.00 88.81 90 LYS A N 1
ATOM 704 C CA . LYS A 1 90 ? 19.140 -3.934 -19.326 1.00 88.81 90 LYS A CA 1
ATOM 705 C C . LYS A 1 90 ? 18.959 -5.430 -19.104 1.00 88.81 90 LYS A C 1
ATOM 707 O O . LYS A 1 90 ? 18.134 -6.071 -19.751 1.00 88.81 90 LYS A O 1
ATOM 712 N N . GLU A 1 91 ? 19.725 -5.971 -18.163 1.00 86.81 91 GLU A N 1
ATOM 713 C CA . GLU A 1 91 ? 19.524 -7.339 -17.692 1.00 86.81 91 GLU A CA 1
ATOM 714 C C . GLU A 1 91 ? 18.078 -7.544 -17.231 1.00 86.81 91 GLU A C 1
ATOM 716 O O . GLU A 1 91 ? 17.467 -6.661 -16.622 1.00 86.81 91 GLU A O 1
ATOM 721 N N . GLU A 1 92 ? 17.519 -8.706 -17.551 1.00 91.00 92 GLU A N 1
ATOM 722 C CA . GLU A 1 92 ? 1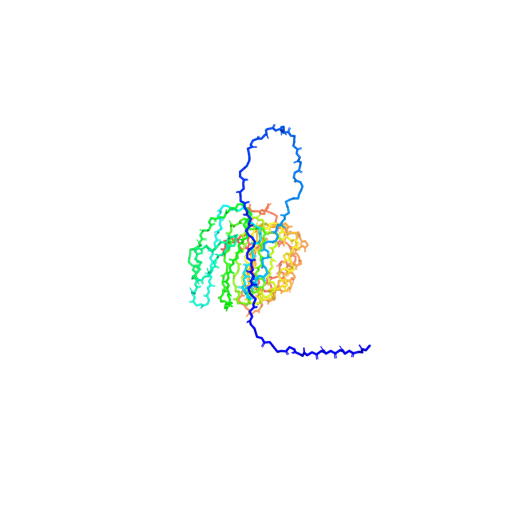6.137 -9.024 -17.212 1.00 91.00 92 GLU A CA 1
ATOM 723 C C . GLU A 1 92 ? 15.925 -9.047 -15.691 1.00 91.00 92 GLU A C 1
ATOM 725 O O . GLU A 1 92 ? 16.798 -9.482 -14.940 1.00 91.00 92 GLU A O 1
ATOM 730 N N . ILE A 1 93 ? 14.740 -8.632 -15.233 1.00 91.69 93 ILE A N 1
ATOM 731 C CA . ILE A 1 93 ? 14.339 -8.833 -13.832 1.00 91.69 93 ILE A CA 1
ATOM 732 C C . ILE A 1 93 ? 13.761 -10.242 -13.715 1.00 91.69 93 ILE A C 1
ATOM 734 O O . ILE A 1 93 ? 12.790 -10.538 -14.421 1.00 91.69 93 ILE A O 1
ATOM 738 N N . PRO A 1 94 ? 14.276 -11.099 -12.818 1.00 94.00 94 PRO A N 1
ATOM 739 C CA . PRO A 1 94 ? 13.685 -12.401 -12.543 1.00 94.00 94 PRO A CA 1
ATOM 740 C C . PRO A 1 94 ? 12.237 -12.299 -12.050 1.00 94.00 94 PRO A C 1
ATOM 742 O O . PRO A 1 94 ? 11.911 -11.481 -11.193 1.00 94.00 94 PRO A O 1
ATOM 745 N N . GLY A 1 95 ? 11.374 -13.186 -12.549 1.00 94.00 95 GLY A N 1
ATOM 746 C CA . GLY A 1 95 ? 9.943 -13.247 -12.222 1.00 94.00 95 GLY A CA 1
ATOM 747 C C . GLY A 1 95 ? 9.584 -13.887 -10.880 1.00 94.00 95 GLY A C 1
ATOM 748 O O . GLY A 1 95 ? 8.437 -14.284 -10.683 1.00 94.00 95 GLY A O 1
ATOM 749 N N . ASN A 1 96 ? 10.546 -14.072 -9.980 1.00 91.69 96 ASN A N 1
ATOM 750 C CA . ASN A 1 96 ? 10.409 -14.918 -8.791 1.00 91.69 96 ASN A CA 1
ATOM 751 C C . ASN A 1 96 ? 10.287 -14.139 -7.470 1.00 91.69 96 ASN A C 1
ATOM 753 O O . ASN A 1 96 ? 10.147 -14.767 -6.421 1.00 91.69 96 ASN A O 1
ATOM 757 N N . ASP A 1 97 ? 10.308 -12.804 -7.520 1.00 82.06 97 ASP A N 1
ATOM 758 C CA . ASP A 1 97 ? 10.259 -11.899 -6.362 1.00 82.06 97 ASP A CA 1
ATOM 759 C C . ASP A 1 97 ? 11.402 -12.098 -5.346 1.00 82.06 97 ASP A C 1
ATOM 761 O O . ASP A 1 97 ? 11.295 -11.708 -4.185 1.00 82.06 97 ASP A O 1
ATOM 765 N N . GLN A 1 98 ? 12.505 -12.730 -5.764 1.00 79.19 98 GLN A N 1
ATOM 766 C CA . GLN A 1 98 ? 13.686 -12.936 -4.9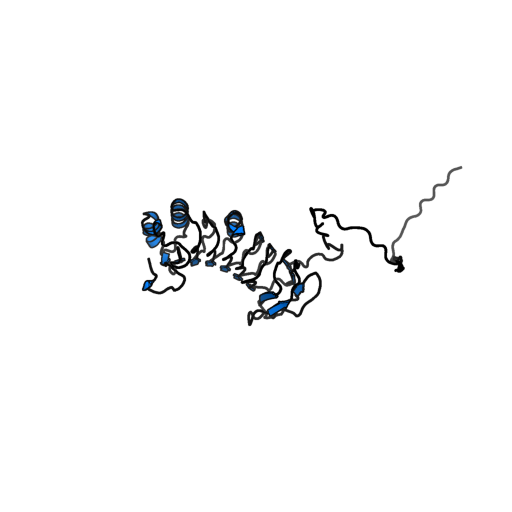27 1.00 79.19 98 GLN A CA 1
ATOM 767 C C . GLN A 1 98 ? 14.730 -11.869 -5.239 1.00 79.19 98 GLN A C 1
ATOM 769 O O . GLN A 1 98 ? 15.189 -11.797 -6.372 1.00 79.19 98 GLN A O 1
ATOM 774 N N . ASN A 1 99 ? 15.144 -11.117 -4.212 1.00 78.25 99 ASN A N 1
ATOM 775 C CA . ASN A 1 99 ? 16.186 -10.081 -4.245 1.00 78.25 99 ASN A CA 1
ATOM 776 C C . ASN A 1 99 ? 15.956 -8.981 -5.306 1.00 78.25 99 ASN A C 1
ATOM 778 O O . ASN A 1 99 ? 16.112 -9.229 -6.499 1.00 78.25 99 ASN A O 1
ATOM 782 N N . PRO A 1 100 ? 15.655 -7.732 -4.902 1.00 82.44 100 PRO A N 1
ATOM 783 C CA . PRO A 1 100 ? 15.518 -6.636 -5.854 1.00 82.44 100 PRO A CA 1
ATOM 784 C C . PRO A 1 100 ? 16.765 -6.502 -6.733 1.00 82.44 100 PRO A C 1
ATOM 786 O O . PRO A 1 100 ? 17.881 -6.387 -6.220 1.00 82.44 100 PRO A O 1
ATOM 789 N N . VAL A 1 101 ? 16.569 -6.483 -8.048 1.00 86.50 101 VAL A N 1
ATOM 790 C CA . VAL A 1 101 ? 17.633 -6.189 -9.004 1.00 86.50 101 VAL A CA 1
ATOM 791 C C . VAL A 1 101 ? 17.901 -4.692 -8.963 1.00 86.50 101 VAL A C 1
ATOM 793 O O . VAL A 1 101 ? 16.973 -3.877 -8.961 1.00 86.50 101 VAL A O 1
ATOM 796 N N . VAL A 1 102 ? 19.182 -4.337 -8.887 1.00 85.94 102 VAL A N 1
ATOM 797 C CA . VAL A 1 102 ? 19.636 -2.950 -8.814 1.00 85.94 102 VAL A CA 1
ATOM 798 C C . VAL A 1 102 ? 20.106 -2.514 -10.191 1.00 85.94 102 VAL A C 1
ATOM 800 O O . VAL A 1 102 ? 21.083 -3.038 -10.719 1.00 85.94 102 VAL A O 1
ATOM 803 N N . TYR A 1 103 ? 19.429 -1.525 -10.759 1.00 82.75 103 TYR A N 1
ATOM 804 C CA . TYR A 1 103 ? 19.802 -0.939 -12.035 1.00 82.75 103 TYR A CA 1
ATOM 805 C C . TYR A 1 103 ? 20.431 0.428 -11.839 1.00 82.75 103 TYR A C 1
ATOM 807 O O . TYR A 1 103 ? 19.800 1.328 -11.289 1.00 82.75 103 TYR A O 1
ATOM 815 N N . GLY A 1 104 ? 21.644 0.605 -12.360 1.00 74.25 104 GLY A N 1
ATOM 816 C CA . GLY A 1 104 ? 22.246 1.926 -12.495 1.00 74.25 104 GLY A CA 1
ATOM 817 C C . GLY A 1 104 ? 21.477 2.771 -13.513 1.00 74.25 104 GLY A C 1
ATOM 818 O O . GLY A 1 104 ? 21.307 2.350 -14.663 1.00 74.25 104 GLY A O 1
ATOM 819 N N . ALA A 1 105 ? 21.038 3.962 -13.109 1.00 67.56 105 ALA A N 1
ATOM 820 C CA . ALA A 1 105 ? 20.337 4.904 -13.974 1.00 67.56 105 ALA A CA 1
ATOM 821 C C . ALA A 1 105 ? 20.956 6.309 -13.857 1.00 67.56 105 ALA A C 1
ATOM 823 O O . ALA A 1 105 ? 21.269 6.751 -12.752 1.00 67.56 105 ALA A O 1
ATOM 824 N N . PRO A 1 106 ? 21.176 7.023 -14.975 1.00 64.38 106 PRO A N 1
ATOM 825 C CA . PRO A 1 106 ? 21.568 8.426 -14.921 1.00 64.38 106 PRO A CA 1
ATOM 826 C C . PRO A 1 106 ? 20.406 9.294 -14.412 1.00 64.38 106 PRO A C 1
ATOM 828 O O . PRO A 1 106 ? 19.250 8.866 -14.391 1.00 64.38 106 PRO A O 1
ATOM 831 N N . PHE A 1 107 ? 20.710 10.541 -14.046 1.00 62.94 107 PHE A N 1
ATOM 832 C CA . PHE A 1 107 ? 19.694 11.546 -13.730 1.00 62.94 107 PHE A CA 1
ATOM 833 C C . PHE A 1 107 ? 18.672 11.664 -14.872 1.00 62.94 107 PHE A C 1
ATOM 835 O O . PHE A 1 107 ? 19.067 11.797 -16.029 1.00 62.94 107 PHE A O 1
ATOM 842 N N . CYS A 1 108 ? 17.380 11.638 -14.529 1.00 59.78 108 CYS A N 1
ATOM 843 C CA . CYS A 1 108 ? 16.249 11.681 -15.460 1.00 59.78 108 CYS A CA 1
ATOM 844 C C . CYS A 1 108 ? 16.205 10.479 -16.411 1.00 59.78 108 CYS A C 1
ATOM 846 O O . CYS A 1 108 ? 16.478 10.603 -17.604 1.00 59.78 108 CYS A O 1
ATOM 848 N N . ALA A 1 109 ? 15.843 9.315 -15.870 1.00 68.06 109 ALA A N 1
ATOM 849 C CA . ALA A 1 109 ? 15.633 8.115 -16.667 1.00 68.06 109 ALA A CA 1
ATOM 850 C C . ALA A 1 109 ? 14.149 7.824 -16.932 1.00 68.06 109 ALA A C 1
ATOM 852 O O . ALA A 1 109 ? 13.321 7.966 -16.033 1.00 68.06 109 ALA A O 1
ATOM 853 N N . GLU A 1 110 ? 13.839 7.363 -18.141 1.00 79.44 110 GLU A N 1
ATOM 854 C CA . GLU A 1 110 ? 12.632 6.595 -18.426 1.00 79.44 110 GLU A CA 1
ATOM 855 C C . GLU A 1 110 ? 12.911 5.112 -18.137 1.00 79.44 110 GLU A C 1
ATOM 857 O O . GLU A 1 110 ? 13.886 4.560 -18.650 1.00 79.44 110 GLU A O 1
ATOM 862 N N . LEU A 1 111 ? 12.081 4.467 -17.317 1.00 83.12 111 LEU A N 1
ATOM 863 C CA . LEU A 1 111 ? 12.105 3.026 -17.064 1.00 83.12 111 LEU A CA 1
ATOM 864 C C . LEU A 1 111 ? 10.849 2.392 -17.667 1.00 83.12 111 LEU A C 1
ATOM 866 O O . LEU A 1 111 ? 9.730 2.764 -17.313 1.00 83.12 111 LEU A O 1
ATOM 870 N N . ILE A 1 112 ? 11.051 1.399 -18.530 1.00 85.81 112 ILE A N 1
ATOM 871 C CA . ILE A 1 112 ? 9.980 0.597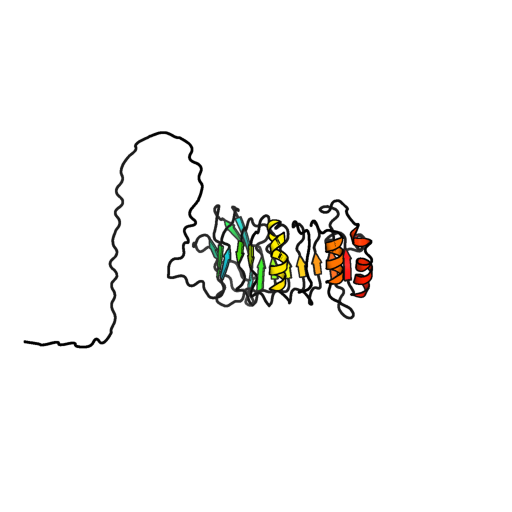 -19.117 1.00 85.81 112 ILE A CA 1
ATOM 872 C C . ILE A 1 112 ? 10.181 -0.868 -18.734 1.00 85.81 112 ILE A C 1
ATOM 874 O O . ILE A 1 112 ? 11.258 -1.428 -18.946 1.00 85.81 112 ILE A O 1
ATOM 878 N N . ILE A 1 113 ? 9.140 -1.502 -18.193 1.00 89.06 113 ILE A N 1
ATOM 879 C CA . ILE A 1 113 ? 9.106 -2.951 -17.943 1.00 89.06 113 ILE A CA 1
ATOM 880 C C . ILE A 1 113 ? 8.087 -3.560 -18.900 1.00 89.06 113 ILE A C 1
ATOM 882 O O . ILE A 1 113 ? 6.899 -3.252 -18.805 1.00 89.06 113 ILE A O 1
ATOM 886 N N . LYS A 1 114 ? 8.541 -4.432 -19.807 1.00 88.56 114 LYS A N 1
ATOM 887 C CA . LYS A 1 114 ? 7.662 -5.079 -20.791 1.00 88.56 114 LYS A CA 1
ATOM 888 C C . LYS A 1 114 ? 7.061 -6.364 -20.254 1.00 88.56 114 LYS A C 1
ATOM 890 O O . LYS A 1 114 ? 7.813 -7.284 -19.957 1.00 88.56 114 LYS A O 1
ATOM 895 N N . ASP A 1 115 ? 5.735 -6.461 -20.204 1.00 90.12 115 ASP A N 1
ATOM 896 C CA . ASP A 1 115 ? 4.981 -7.652 -19.796 1.00 90.12 115 ASP A CA 1
ATOM 897 C C . ASP A 1 115 ? 3.903 -8.035 -20.825 1.00 90.12 115 ASP A C 1
ATOM 899 O O . ASP A 1 115 ? 2.723 -8.038 -20.484 1.00 90.12 115 ASP A O 1
ATOM 903 N N . PRO A 1 116 ? 4.252 -8.384 -22.077 1.00 86.44 116 PRO A N 1
ATOM 904 C CA . PRO A 1 116 ? 3.288 -8.591 -23.173 1.00 86.44 116 PRO A CA 1
ATOM 905 C C . PRO A 1 116 ? 2.185 -9.624 -22.880 1.00 86.44 116 PRO A C 1
ATOM 907 O O . PRO A 1 116 ? 1.078 -9.527 -23.408 1.00 86.44 116 PRO A O 1
ATOM 910 N N . ASP A 1 117 ? 2.461 -10.579 -21.994 1.00 88.69 117 ASP A N 1
ATOM 911 C CA . ASP A 1 117 ? 1.540 -11.658 -21.626 1.00 88.69 117 ASP A CA 1
ATOM 912 C C . ASP A 1 117 ? 0.684 -11.333 -20.381 1.00 88.69 117 ASP A C 1
ATOM 914 O O . ASP A 1 117 ? -0.100 -12.173 -19.913 1.00 88.69 117 ASP A O 1
ATOM 918 N N . ASN A 1 118 ? 0.868 -10.139 -19.803 1.00 88.81 118 ASN A N 1
ATOM 919 C CA . ASN A 1 118 ? 0.230 -9.652 -18.579 1.00 88.81 118 ASN A CA 1
ATOM 920 C C . ASN A 1 118 ? 0.307 -10.688 -17.447 1.00 88.81 118 ASN A C 1
ATOM 922 O O . ASN A 1 118 ? -0.716 -11.206 -16.987 1.00 88.81 118 ASN A O 1
ATOM 926 N N . LYS A 1 119 ? 1.522 -11.113 -17.090 1.00 93.19 119 LYS A N 1
ATOM 927 C CA . LYS A 1 119 ? 1.754 -12.135 -16.055 1.00 93.19 119 LYS A CA 1
ATOM 928 C C . LYS A 1 119 ? 2.307 -11.555 -14.764 1.00 93.19 119 LYS A C 1
ATOM 930 O O . LYS A 1 119 ? 2.380 -12.309 -13.796 1.00 93.19 119 LYS A O 1
ATOM 935 N N . ILE A 1 120 ? 2.690 -10.279 -14.717 1.00 94.81 120 ILE A N 1
ATOM 936 C CA . ILE A 1 120 ? 3.140 -9.648 -13.476 1.00 94.81 120 ILE A CA 1
ATOM 937 C C . ILE A 1 120 ? 1.973 -9.619 -12.475 1.00 94.81 120 ILE A C 1
ATOM 939 O O . ILE A 1 120 ? 0.908 -9.060 -12.726 1.00 94.81 120 ILE A O 1
ATOM 943 N N . GLN A 1 121 ? 2.194 -10.250 -11.324 1.00 96.50 121 GLN A N 1
ATOM 944 C CA . GLN A 1 121 ? 1.278 -10.329 -10.186 1.00 96.50 121 GLN A CA 1
ATOM 945 C C . GLN A 1 121 ? 1.755 -9.482 -9.005 1.00 96.50 121 GLN A C 1
ATOM 947 O O . GLN A 1 121 ? 0.928 -9.032 -8.214 1.00 96.50 121 GLN A O 1
ATOM 952 N N . ALA A 1 122 ? 3.060 -9.245 -8.878 1.00 96.38 122 ALA A N 1
ATOM 953 C CA . ALA A 1 122 ? 3.605 -8.313 -7.901 1.00 96.38 122 ALA A CA 1
ATOM 954 C C . ALA A 1 122 ? 4.688 -7.441 -8.533 1.00 96.38 122 ALA A C 1
ATOM 956 O O . ALA A 1 122 ? 5.499 -7.946 -9.309 1.00 96.38 122 ALA A O 1
ATOM 957 N N . LEU A 1 123 ? 4.698 -6.159 -8.177 1.00 94.62 123 LEU A N 1
ATOM 958 C CA . LEU A 1 123 ? 5.744 -5.204 -8.528 1.00 94.62 123 LEU A CA 1
ATOM 959 C C . LEU A 1 123 ? 6.209 -4.499 -7.256 1.00 94.62 123 LEU A C 1
ATOM 961 O O . LEU A 1 123 ? 5.398 -3.906 -6.544 1.00 94.62 123 LEU A O 1
ATOM 965 N N . THR A 1 124 ? 7.514 -4.517 -7.020 1.00 93.38 124 THR A N 1
ATOM 966 C CA . THR A 1 124 ? 8.159 -3.715 -5.983 1.00 93.38 124 THR A CA 1
ATOM 967 C C . THR A 1 124 ? 9.153 -2.781 -6.646 1.00 93.38 124 THR A C 1
ATOM 969 O O . THR A 1 124 ? 10.094 -3.224 -7.301 1.00 93.38 124 THR A O 1
ATOM 972 N N . CYS A 1 125 ? 8.961 -1.485 -6.449 1.00 89.12 125 CYS A N 1
ATOM 973 C CA . CYS A 1 125 ? 9.880 -0.430 -6.858 1.00 89.12 125 CYS A CA 1
ATOM 974 C C . CYS A 1 125 ? 10.162 0.527 -5.690 1.00 89.12 125 CYS A C 1
ATOM 976 O O . CYS A 1 125 ? 10.240 1.743 -5.876 1.00 89.12 125 CYS A O 1
ATOM 978 N N . SER A 1 126 ? 10.254 -0.013 -4.472 1.00 85.25 126 SER A N 1
ATOM 979 C CA . SER A 1 126 ? 10.329 0.758 -3.234 1.00 85.25 126 SER A CA 1
ATOM 980 C C . SER A 1 126 ? 11.679 1.438 -2.992 1.00 85.25 126 SER A C 1
ATOM 982 O O . SER A 1 126 ? 12.721 1.022 -3.499 1.00 85.25 126 SER A O 1
ATOM 984 N N . TYR A 1 127 ? 11.663 2.504 -2.186 1.00 80.38 127 TYR A N 1
ATOM 985 C CA . TYR A 1 127 ? 12.836 3.304 -1.802 1.00 80.38 127 TYR A CA 1
ATOM 986 C C . TYR A 1 127 ? 13.601 3.909 -2.987 1.00 80.38 127 TYR A C 1
ATOM 988 O O . TYR A 1 127 ? 14.803 4.177 -2.914 1.00 80.38 127 TYR A O 1
ATOM 996 N N . THR A 1 128 ? 12.884 4.155 -4.075 1.00 78.06 128 THR A N 1
ATOM 997 C CA . THR A 1 128 ? 13.382 4.782 -5.295 1.00 7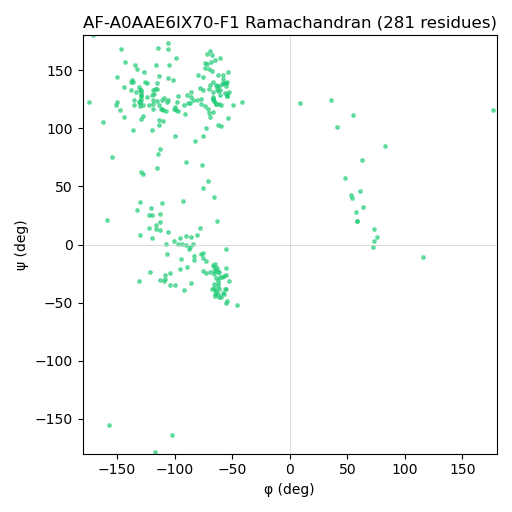8.06 128 THR A CA 1
ATOM 998 C C . THR A 1 128 ? 13.022 6.274 -5.325 1.00 78.06 128 THR A C 1
ATOM 1000 O O . THR A 1 128 ? 12.111 6.741 -4.637 1.00 78.06 128 THR A O 1
ATOM 1003 N N . ASN A 1 129 ? 13.733 7.049 -6.149 1.00 80.31 129 ASN A N 1
ATOM 1004 C CA . ASN A 1 129 ? 13.421 8.463 -6.404 1.00 80.31 129 ASN A CA 1
ATOM 1005 C C . ASN A 1 129 ? 12.507 8.619 -7.639 1.00 80.31 129 ASN A C 1
ATOM 1007 O O . ASN A 1 129 ? 12.701 9.547 -8.431 1.00 80.31 129 ASN A O 1
ATOM 1011 N N . LEU A 1 130 ? 11.558 7.694 -7.836 1.00 84.62 130 LEU A N 1
ATOM 1012 C CA . LEU A 1 130 ? 10.572 7.774 -8.918 1.00 84.62 130 LEU A CA 1
ATOM 1013 C C . LEU A 1 130 ? 9.688 9.010 -8.741 1.00 84.62 130 LEU A C 1
ATOM 1015 O O . LEU A 1 130 ? 9.221 9.284 -7.638 1.00 84.62 130 LEU A O 1
ATOM 1019 N N . ILE A 1 131 ? 9.441 9.731 -9.834 1.00 86.88 131 ILE A N 1
ATOM 1020 C CA . ILE A 1 131 ? 8.536 10.887 -9.870 1.00 86.88 131 ILE A CA 1
ATOM 1021 C C . ILE A 1 131 ? 7.176 10.480 -10.446 1.00 86.88 131 ILE A C 1
ATOM 1023 O O . ILE A 1 131 ? 6.148 10.969 -9.971 1.00 86.88 131 ILE A O 1
ATOM 1027 N N . ARG A 1 132 ? 7.133 9.553 -11.415 1.00 88.31 132 ARG A N 1
ATOM 1028 C CA . ARG A 1 132 ? 5.888 9.027 -12.005 1.00 88.31 132 ARG A CA 1
ATOM 1029 C C . ARG A 1 132 ? 5.932 7.513 -12.186 1.00 88.31 132 ARG A C 1
ATOM 1031 O O . ARG A 1 132 ? 6.959 6.991 -12.601 1.00 88.31 132 ARG A O 1
ATOM 1038 N N . LEU A 1 133 ? 4.808 6.841 -11.947 1.00 90.81 133 LEU A N 1
ATOM 1039 C CA . LEU A 1 133 ? 4.606 5.417 -12.211 1.00 90.81 133 LEU A CA 1
ATOM 1040 C C . LEU A 1 133 ? 3.246 5.200 -12.886 1.00 90.81 133 LEU A C 1
ATOM 1042 O O . LEU A 1 133 ? 2.201 5.520 -12.312 1.00 90.81 133 LEU A O 1
ATOM 1046 N N . ASP A 1 134 ? 3.258 4.643 -14.095 1.00 91.31 134 ASP A N 1
ATOM 1047 C CA . ASP A 1 134 ? 2.061 4.223 -14.820 1.00 91.31 134 ASP A CA 1
ATOM 1048 C C . ASP A 1 134 ? 2.001 2.694 -14.901 1.00 91.31 134 ASP A C 1
ATOM 1050 O O . ASP A 1 134 ? 2.763 2.069 -15.636 1.00 91.31 134 ASP A O 1
ATOM 1054 N N . ALA A 1 135 ? 1.097 2.100 -14.119 1.00 90.69 135 ALA A N 1
ATOM 1055 C CA . ALA A 1 135 ? 0.817 0.666 -14.105 1.00 90.69 135 ALA A CA 1
ATOM 1056 C C . ALA A 1 135 ? -0.621 0.366 -14.565 1.00 90.69 135 ALA A C 1
ATOM 1058 O O . ALA A 1 135 ? -1.131 -0.726 -14.336 1.00 90.69 135 ALA A O 1
ATOM 1059 N N . SER A 1 136 ? -1.293 1.320 -15.218 1.00 86.94 136 SER A N 1
ATOM 1060 C CA . SER A 1 136 ? -2.709 1.219 -15.607 1.00 86.94 136 SER A CA 1
ATOM 1061 C C . SER A 1 136 ? -3.054 -0.057 -16.398 1.00 86.94 136 SER A C 1
ATOM 1063 O O . SER A 1 136 ? -4.122 -0.642 -16.247 1.00 86.94 136 SER A O 1
ATOM 1065 N N . VAL A 1 137 ? -2.122 -0.580 -17.186 1.00 82.50 137 VAL A N 1
ATOM 1066 C CA . VAL A 1 137 ? -2.343 -1.756 -18.044 1.00 82.50 137 VAL A CA 1
ATOM 1067 C C . VAL A 1 137 ? -2.172 -3.115 -17.340 1.00 82.50 137 VAL A C 1
ATOM 1069 O O . VAL A 1 137 ? -2.337 -4.171 -17.960 1.00 82.50 137 VAL A O 1
ATOM 1072 N N . MET A 1 138 ? -1.862 -3.136 -16.040 1.00 87.56 138 MET A N 1
ATOM 1073 C CA . MET A 1 138 ? -1.515 -4.365 -15.317 1.00 87.56 138 MET A CA 1
ATOM 1074 C C . MET A 1 138 ? -2.726 -5.070 -14.694 1.00 87.56 138 MET A C 1
ATOM 1076 O O . MET A 1 138 ? -2.8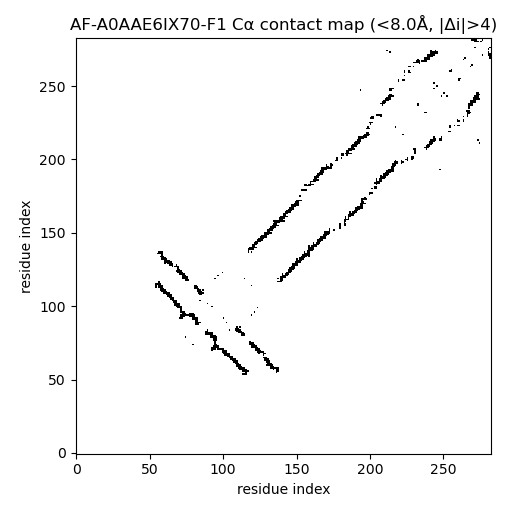94 -5.130 -13.475 1.00 87.56 138 MET A O 1
ATOM 1080 N N . VAL A 1 139 ? -3.576 -5.659 -15.534 1.00 90.81 139 VAL A N 1
ATOM 1081 C CA . VAL A 1 139 ? -4.849 -6.258 -15.091 1.00 90.81 139 VAL A CA 1
ATOM 1082 C C . VAL A 1 139 ? -4.690 -7.451 -14.142 1.00 90.81 139 VAL A C 1
ATOM 1084 O O . VAL A 1 139 ? -5.628 -7.764 -13.409 1.00 90.81 139 VAL A O 1
ATOM 1087 N N . LYS A 1 140 ? -3.529 -8.127 -14.137 1.00 94.19 140 LYS A N 1
ATOM 1088 C CA . LYS A 1 140 ? -3.237 -9.242 -13.217 1.00 94.19 140 LYS A CA 1
ATOM 1089 C C . LYS A 1 140 ? -2.431 -8.842 -11.978 1.00 94.19 140 LYS A C 1
ATOM 1091 O O . LYS A 1 140 ? -2.167 -9.715 -11.148 1.00 94.19 140 LYS A O 1
ATOM 1096 N N . LEU A 1 141 ? -2.069 -7.566 -11.825 1.00 95.81 141 LEU A N 1
ATOM 1097 C CA . LEU A 1 141 ? -1.304 -7.088 -10.675 1.00 95.81 141 LEU A CA 1
ATOM 1098 C C . LEU A 1 141 ? -2.136 -7.224 -9.396 1.00 95.81 141 LEU A C 1
ATOM 1100 O O . LEU A 1 141 ? -3.238 -6.695 -9.301 1.00 95.81 141 LEU A O 1
ATOM 1104 N N . GLN A 1 142 ? -1.599 -7.941 -8.412 1.00 98.00 142 GLN A N 1
ATOM 1105 C CA . GLN A 1 142 ? -2.226 -8.200 -7.114 1.00 98.00 142 GLN A CA 1
ATOM 1106 C C . GLN A 1 142 ? -1.548 -7.427 -5.984 1.00 98.00 142 GLN A C 1
ATOM 1108 O O . GLN A 1 142 ? -2.215 -7.061 -5.017 1.00 98.00 142 GLN A O 1
ATOM 1113 N N . LYS A 1 143 ? -0.246 -7.157 -6.111 1.00 98.00 143 LYS A N 1
ATOM 1114 C CA . LYS A 1 143 ? 0.543 -6.431 -5.118 1.00 98.00 143 LYS A CA 1
ATOM 1115 C C . LYS A 1 143 ? 1.396 -5.357 -5.782 1.00 98.00 143 LYS A C 1
ATOM 1117 O O . LYS A 1 143 ? 2.111 -5.641 -6.740 1.00 98.00 143 LYS A O 1
ATOM 1122 N N . LEU A 1 144 ? 1.347 -4.147 -5.242 1.00 97.31 144 LEU A N 1
ATOM 1123 C CA . LEU A 1 144 ? 2.213 -3.050 -5.644 1.00 97.31 144 LEU A CA 1
ATOM 1124 C C . LEU A 1 144 ? 2.848 -2.411 -4.415 1.00 97.31 144 LEU A C 1
ATOM 1126 O O . LEU A 1 144 ? 2.140 -1.891 -3.555 1.00 97.31 144 LEU A O 1
ATOM 1130 N N . ASP A 1 145 ? 4.174 -2.389 -4.375 1.00 96.19 145 ASP A N 1
ATOM 1131 C CA . ASP A 1 145 ? 4.928 -1.535 -3.466 1.00 96.19 145 ASP A CA 1
ATOM 1132 C C . ASP A 1 145 ? 5.702 -0.483 -4.262 1.00 96.19 145 ASP A C 1
ATOM 1134 O O . ASP A 1 145 ? 6.691 -0.769 -4.935 1.00 96.19 145 ASP A O 1
ATOM 1138 N N . CYS A 1 146 ? 5.218 0.750 -4.170 1.00 94.12 146 CYS A N 1
ATOM 1139 C CA . CYS A 1 146 ? 5.805 1.946 -4.761 1.00 94.12 146 CYS A CA 1
ATOM 1140 C C . CYS A 1 146 ? 6.169 2.979 -3.685 1.00 94.12 146 CYS A C 1
ATOM 1142 O O . CYS A 1 146 ? 6.192 4.186 -3.949 1.00 94.12 146 CYS A O 1
ATOM 1144 N N . SER A 1 147 ? 6.422 2.518 -2.454 1.00 93.44 147 SER A N 1
ATOM 1145 C CA . SER A 1 147 ? 6.900 3.389 -1.384 1.00 93.44 147 SER A CA 1
ATOM 1146 C C . SER A 1 147 ? 8.174 4.117 -1.805 1.00 93.44 147 SER A C 1
ATOM 1148 O O . SER A 1 147 ? 9.062 3.552 -2.440 1.00 93.44 147 SER A O 1
ATOM 1150 N N . GLY A 1 148 ? 8.270 5.404 -1.506 1.00 88.50 148 GLY A N 1
ATOM 1151 C CA . GLY A 1 148 ? 9.285 6.237 -2.138 1.00 88.50 148 GLY A CA 1
ATOM 1152 C C . GLY A 1 148 ? 9.635 7.464 -1.331 1.00 88.50 148 GLY A C 1
ATOM 1153 O O . GLY A 1 148 ? 9.532 7.474 -0.105 1.00 88.50 148 GLY A O 1
ATOM 1154 N N . ARG A 1 149 ? 10.129 8.478 -2.041 1.00 85.12 149 ARG A N 1
ATOM 1155 C CA . ARG A 1 149 ? 10.437 9.796 -1.470 1.00 85.12 149 ARG A CA 1
ATOM 1156 C C . ARG A 1 149 ? 9.680 10.942 -2.131 1.00 85.12 149 ARG A C 1
ATOM 1158 O O . ARG A 1 149 ? 9.560 12.007 -1.533 1.00 85.12 149 ARG A O 1
ATOM 1165 N N . GLN A 1 150 ? 9.243 10.769 -3.379 1.00 88.62 150 GLN A N 1
ATOM 1166 C CA . GLN A 1 150 ? 8.796 11.890 -4.210 1.00 88.62 150 GLN A CA 1
ATOM 1167 C C . GLN A 1 150 ? 7.871 11.495 -5.365 1.00 88.62 150 GLN A C 1
ATOM 1169 O O . GLN A 1 150 ? 7.766 12.247 -6.333 1.00 88.62 150 GLN A O 1
ATOM 1174 N N . LEU A 1 151 ? 7.201 10.338 -5.300 1.00 90.75 151 LEU A N 1
ATOM 1175 C CA . LEU A 1 151 ? 6.246 9.971 -6.342 1.00 90.75 151 LEU A CA 1
ATOM 1176 C C . LEU A 1 151 ? 5.128 11.023 -6.382 1.00 90.75 151 LEU A C 1
ATOM 1178 O O . LEU A 1 151 ? 4.464 11.277 -5.380 1.00 90.75 151 LEU A O 1
ATOM 1182 N N . THR A 1 152 ? 4.956 11.660 -7.537 1.00 91.88 152 THR A N 1
ATOM 1183 C CA . THR A 1 152 ? 3.956 12.715 -7.782 1.00 91.88 152 THR A CA 1
ATOM 1184 C C . THR A 1 152 ? 2.772 12.201 -8.589 1.00 91.88 152 THR A C 1
ATOM 1186 O O . THR A 1 152 ? 1.691 12.773 -8.547 1.00 91.88 152 THR A O 1
ATOM 1189 N N . THR A 1 153 ? 2.973 11.136 -9.366 1.00 92.25 153 THR A N 1
ATOM 1190 C CA . THR A 1 153 ? 1.942 10.540 -10.214 1.00 92.25 153 THR A CA 1
ATOM 1191 C C . THR A 1 153 ? 1.984 9.031 -10.070 1.00 92.25 153 THR A C 1
ATOM 1193 O O . THR A 1 153 ? 3.013 8.410 -10.335 1.00 92.25 153 THR A O 1
ATOM 1196 N N . LEU A 1 154 ? 0.847 8.448 -9.708 1.00 94.44 154 LEU A N 1
ATOM 1197 C CA . LEU A 1 154 ? 0.627 7.011 -9.680 1.00 94.44 154 LEU A CA 1
ATOM 1198 C C . LEU A 1 154 ? -0.672 6.713 -10.428 1.00 94.44 154 LEU A C 1
ATOM 1200 O O . LEU A 1 154 ? -1.731 7.201 -10.043 1.00 94.44 154 LEU A O 1
ATOM 1204 N N . LYS A 1 155 ? -0.604 5.931 -11.504 1.00 93.56 155 LYS A N 1
ATOM 1205 C CA . LYS A 1 155 ? -1.788 5.523 -12.270 1.00 93.56 155 LYS A CA 1
ATOM 1206 C C . LYS A 1 155 ? -2.004 4.025 -12.144 1.00 93.56 155 LYS A C 1
ATOM 1208 O O . LYS A 1 155 ? -1.159 3.241 -12.563 1.00 93.56 155 LYS A O 1
ATOM 1213 N N . LEU A 1 156 ? -3.167 3.656 -11.609 1.00 93.69 156 LEU A N 1
ATOM 1214 C CA . LEU A 1 156 ? -3.593 2.267 -11.392 1.00 93.69 156 LEU A CA 1
ATOM 1215 C C . LEU A 1 156 ? -4.910 1.929 -12.108 1.00 93.69 156 LEU A C 1
ATOM 1217 O O . LEU A 1 156 ? -5.535 0.914 -11.814 1.00 93.69 156 LEU A O 1
ATOM 1221 N N . ASN A 1 157 ? -5.353 2.780 -13.037 1.00 86.94 157 ASN A N 1
ATOM 1222 C CA . ASN A 1 157 ? -6.594 2.578 -13.786 1.00 86.94 157 ASN A CA 1
ATOM 1223 C C . ASN A 1 157 ? -6.507 1.301 -14.628 1.00 86.94 157 ASN A C 1
ATOM 1225 O O . ASN A 1 157 ? -5.876 1.338 -15.669 1.00 86.94 157 ASN A O 1
ATOM 1229 N N . GLY A 1 158 ? -7.143 0.209 -14.200 1.00 84.44 158 GLY A N 1
ATOM 1230 C CA . GLY A 1 158 ? -7.063 -1.102 -14.861 1.00 84.44 158 GLY A CA 1
ATOM 1231 C C . GLY A 1 158 ? -6.408 -2.191 -14.005 1.00 84.44 158 GLY A C 1
ATOM 1232 O O . GLY A 1 158 ? -6.579 -3.374 -14.298 1.00 84.44 158 GLY A O 1
ATOM 1233 N N . CYS A 1 159 ? -5.787 -1.830 -12.876 1.00 92.94 159 CYS A N 1
ATOM 1234 C CA . CYS A 1 159 ? -5.302 -2.757 -11.847 1.00 92.94 159 CYS A CA 1
ATOM 1235 C C . CYS A 1 159 ? -6.452 -3.327 -10.993 1.00 92.94 159 CYS A C 1
ATOM 1237 O O . CYS A 1 159 ? -6.404 -3.318 -9.765 1.00 92.94 159 CYS A O 1
ATOM 1239 N N . THR A 1 160 ? -7.521 -3.825 -11.615 1.00 90.94 160 THR A N 1
ATOM 1240 C CA . THR A 1 160 ? -8.739 -4.260 -10.906 1.00 90.94 160 THR A CA 1
ATOM 1241 C C . THR A 1 160 ? -8.523 -5.489 -10.018 1.00 90.94 160 THR A C 1
ATOM 1243 O O . THR A 1 160 ? -9.345 -5.762 -9.143 1.00 90.94 160 THR A O 1
ATOM 1246 N N . ALA A 1 161 ? -7.437 -6.239 -10.233 1.00 96.06 161 ALA A N 1
ATOM 1247 C CA . ALA A 1 161 ? -7.042 -7.382 -9.411 1.00 96.06 161 ALA A CA 1
ATOM 1248 C C . ALA A 1 161 ? -6.188 -7.002 -8.185 1.00 96.06 161 ALA A C 1
ATOM 1250 O O . ALA A 1 161 ? -5.835 -7.898 -7.411 1.00 96.06 161 ALA A O 1
ATOM 1251 N N . LEU A 1 162 ? -5.858 -5.716 -7.999 1.00 98.19 162 LEU A N 1
ATOM 1252 C CA . LEU A 1 162 ? -4.962 -5.265 -6.938 1.00 98.19 162 LEU A CA 1
ATOM 1253 C C . LEU A 1 162 ? -5.590 -5.487 -5.557 1.00 98.19 162 LEU A C 1
ATOM 1255 O O . LEU A 1 162 ? -6.706 -5.049 -5.284 1.00 98.19 162 LEU A O 1
ATOM 1259 N N . LYS A 1 163 ? -4.849 -6.173 -4.685 1.00 98.62 163 LYS A N 1
ATOM 1260 C CA . LYS A 1 163 ? -5.237 -6.508 -3.307 1.00 98.62 163 LYS A CA 1
ATOM 1261 C C . LYS A 1 163 ? -4.380 -5.788 -2.278 1.00 98.62 163 LYS A C 1
ATOM 1263 O O . LYS A 1 163 ? -4.872 -5.491 -1.193 1.00 98.62 163 LYS A O 1
ATOM 1268 N N . GLU A 1 164 ? -3.126 -5.501 -2.605 1.00 98.69 164 GLU A N 1
ATOM 1269 C CA . GLU A 1 164 ? -2.177 -4.857 -1.700 1.00 98.69 164 GLU A CA 1
ATOM 1270 C C . GLU A 1 164 ? -1.519 -3.662 -2.388 1.00 98.69 164 GLU A C 1
ATOM 1272 O O . GLU A 1 164 ? -0.920 -3.808 -3.456 1.00 98.69 164 GLU A O 1
ATOM 1277 N N . LEU A 1 165 ? -1.624 -2.489 -1.763 1.00 98.56 165 LEU A N 1
ATOM 1278 C CA . LEU A 1 165 ? -0.973 -1.264 -2.211 1.00 98.56 165 LEU A CA 1
ATOM 1279 C C . LEU A 1 165 ? -0.173 -0.656 -1.062 1.00 98.56 165 LEU A C 1
ATOM 1281 O O . LEU A 1 165 ? -0.738 -0.250 -0.045 1.00 98.56 165 LEU A O 1
ATOM 1285 N N . THR A 1 166 ? 1.129 -0.523 -1.280 1.00 98.06 166 THR A N 1
ATOM 1286 C CA . THR A 1 166 ? 2.022 0.292 -0.463 1.00 98.06 166 THR A CA 1
ATOM 1287 C C . THR A 1 166 ? 2.465 1.496 -1.288 1.00 98.06 166 THR A C 1
ATOM 1289 O O . THR A 1 166 ? 3.134 1.353 -2.310 1.00 98.06 166 THR A O 1
ATOM 1292 N N . CYS A 1 167 ? 2.082 2.694 -0.852 1.00 96.75 167 CYS A N 1
ATOM 1293 C CA . CYS A 1 167 ? 2.424 3.970 -1.491 1.00 96.75 167 CYS A CA 1
ATOM 1294 C C . CYS A 1 167 ? 2.923 5.004 -0.464 1.00 96.75 167 CYS A C 1
ATOM 1296 O O . CYS A 1 167 ? 2.713 6.210 -0.616 1.00 96.75 167 CYS A O 1
ATOM 1298 N N . SER A 1 168 ? 3.543 4.523 0.614 1.00 95.38 168 SER A N 1
ATOM 1299 C CA . SER A 1 168 ? 4.074 5.324 1.717 1.00 95.38 168 SER A CA 1
ATOM 1300 C C . SER A 1 168 ? 5.277 6.185 1.315 1.00 95.38 168 SER A C 1
ATOM 1302 O O . SER A 1 168 ? 5.986 5.885 0.354 1.00 95.38 168 SER A O 1
ATOM 1304 N N . GLY A 1 169 ? 5.532 7.266 2.056 1.00 93.81 169 GLY A N 1
ATOM 1305 C CA . GLY A 1 169 ? 6.713 8.114 1.828 1.00 93.81 169 GLY A CA 1
ATOM 1306 C C . GLY A 1 169 ? 6.658 8.999 0.575 1.00 93.81 169 GLY A C 1
ATOM 1307 O O . GLY A 1 169 ? 7.669 9.562 0.168 1.00 93.81 169 GLY A O 1
ATOM 1308 N N . ASN A 1 170 ? 5.493 9.158 -0.047 1.00 94.88 170 ASN A N 1
ATOM 1309 C CA . ASN A 1 170 ? 5.276 9.957 -1.248 1.00 94.88 170 ASN A CA 1
ATOM 1310 C C . ASN A 1 170 ? 4.354 11.156 -0.949 1.00 94.88 170 ASN A C 1
ATOM 1312 O O . ASN A 1 170 ? 3.168 11.143 -1.289 1.00 94.88 170 ASN A O 1
ATOM 1316 N N . PRO A 1 171 ? 4.878 12.231 -0.332 1.00 93.44 171 PRO A N 1
ATOM 1317 C CA . PRO A 1 171 ? 4.064 13.346 0.153 1.00 93.44 171 PRO A CA 1
ATOM 1318 C C . PRO A 1 171 ? 3.292 14.079 -0.953 1.00 93.44 171 PRO A C 1
ATOM 1320 O O . PRO A 1 171 ? 2.266 14.685 -0.672 1.00 93.44 171 PRO A O 1
ATOM 1323 N N . ALA A 1 172 ? 3.757 14.012 -2.203 1.00 94.75 172 ALA A N 1
ATOM 1324 C CA . ALA A 1 172 ? 3.096 14.639 -3.344 1.00 94.75 172 ALA A CA 1
ATOM 1325 C C . ALA A 1 172 ? 1.835 13.892 -3.821 1.00 94.75 172 ALA A C 1
ATOM 1327 O O . ALA A 1 172 ? 1.073 14.452 -4.605 1.00 94.75 172 ALA A O 1
ATOM 1328 N N . LEU A 1 173 ? 1.580 12.664 -3.345 1.00 94.44 173 LEU A N 1
ATOM 1329 C CA . LEU A 1 173 ? 0.367 11.921 -3.703 1.00 94.44 173 LEU A CA 1
ATOM 1330 C C . LEU A 1 173 ? -0.885 12.395 -2.960 1.00 94.44 173 LEU A C 1
ATOM 1332 O O . LEU A 1 173 ? -1.969 11.942 -3.321 1.00 94.44 173 LEU A O 1
ATOM 1336 N N . GLU A 1 174 ? -0.764 13.287 -1.969 1.00 92.88 174 GLU A N 1
ATOM 1337 C CA . GLU A 1 174 ? -1.858 13.683 -1.072 1.00 92.88 174 GLU A CA 1
ATOM 1338 C C . GLU A 1 174 ? -3.177 13.978 -1.801 1.00 92.88 174 GLU A C 1
ATOM 1340 O O . GLU A 1 174 ? -4.210 13.399 -1.474 1.00 92.88 174 GLU A O 1
ATOM 1345 N N . SER A 1 175 ? -3.134 14.835 -2.822 1.00 92.25 175 SER A N 1
ATOM 1346 C CA . SER A 1 175 ? -4.326 15.261 -3.564 1.00 92.25 175 SER A CA 1
ATOM 1347 C C . SER A 1 175 ? -4.857 14.203 -4.536 1.00 92.25 175 SER A C 1
ATOM 1349 O O . SER A 1 175 ? -6.030 14.227 -4.899 1.00 92.25 175 SER A O 1
ATOM 1351 N N . SER A 1 176 ? -4.005 13.271 -4.964 1.00 94.25 176 SER A N 1
ATOM 1352 C CA . SER A 1 176 ? -4.331 12.254 -5.972 1.00 94.25 176 SER A CA 1
ATOM 1353 C C . SER A 1 176 ? -4.779 10.919 -5.376 1.00 94.25 176 SER A C 1
ATOM 1355 O O . SER A 1 176 ? -5.446 10.138 -6.057 1.00 94.25 176 SER A O 1
ATOM 1357 N N . LEU A 1 177 ? -4.442 10.647 -4.109 1.00 94.25 177 LEU A N 1
ATOM 1358 C CA . LEU A 1 177 ? -4.689 9.352 -3.479 1.00 94.25 177 LEU A CA 1
ATOM 1359 C C . LEU A 1 177 ? -6.172 8.934 -3.507 1.00 94.25 177 LEU A C 1
ATOM 1361 O O . LEU A 1 177 ? -6.423 7.789 -3.876 1.00 94.25 177 LEU A O 1
ATOM 1365 N N . PRO A 1 178 ? -7.166 9.807 -3.239 1.00 92.75 178 PRO A N 1
ATOM 1366 C CA . PRO A 1 178 ? -8.577 9.415 -3.333 1.00 92.75 178 PRO A CA 1
ATOM 1367 C C . PRO A 1 178 ? -8.976 8.896 -4.724 1.00 92.75 178 PRO A C 1
ATOM 1369 O O . PRO A 1 178 ? -9.663 7.882 -4.842 1.00 92.75 178 PRO A O 1
ATOM 1372 N N . GLN A 1 179 ? -8.492 9.542 -5.791 1.00 93.00 179 GLN A N 1
ATOM 1373 C CA . GLN A 1 179 ? -8.747 9.103 -7.166 1.00 93.00 179 GLN A CA 1
ATOM 1374 C C . GLN A 1 179 ? -8.054 7.768 -7.470 1.00 93.00 179 GLN A C 1
ATOM 1376 O O . GLN A 1 179 ? -8.629 6.915 -8.145 1.00 93.00 179 GLN A O 1
ATOM 1381 N N . ILE A 1 180 ? -6.838 7.570 -6.954 1.00 95.25 180 ILE A N 1
ATOM 1382 C CA . ILE A 1 180 ? -6.098 6.312 -7.094 1.00 9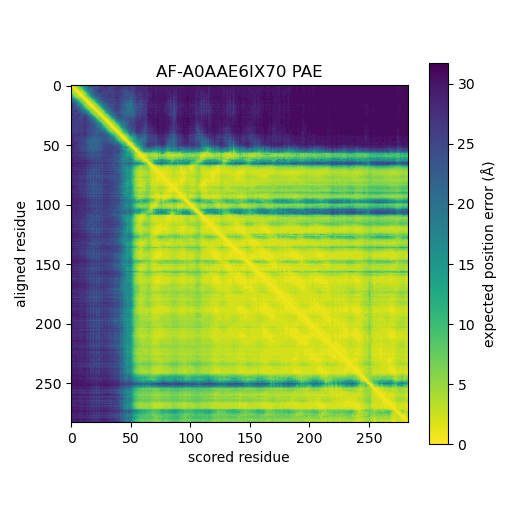5.25 180 ILE A CA 1
ATOM 1383 C C . ILE A 1 180 ? -6.870 5.162 -6.435 1.00 95.25 180 ILE A C 1
ATOM 1385 O O . ILE A 1 180 ? -7.025 4.108 -7.049 1.00 95.25 180 ILE A O 1
ATOM 1389 N N . LEU A 1 181 ? -7.393 5.365 -5.221 1.00 95.69 181 LEU A N 1
ATOM 1390 C CA . LEU A 1 181 ? -8.138 4.340 -4.481 1.00 95.69 181 LEU A CA 1
ATOM 1391 C C . LEU A 1 181 ? -9.464 3.971 -5.161 1.00 95.69 181 LEU A C 1
ATOM 1393 O O . LEU A 1 181 ? -9.837 2.799 -5.170 1.00 95.69 181 LEU A O 1
ATOM 1397 N N . ALA A 1 182 ? -10.137 4.929 -5.805 1.00 94.00 182 ALA A N 1
ATOM 1398 C CA . ALA A 1 182 ? -11.354 4.664 -6.575 1.00 94.00 182 ALA A CA 1
ATOM 1399 C C . ALA A 1 182 ? -11.130 3.704 -7.765 1.00 94.00 182 ALA A C 1
ATOM 1401 O O . ALA A 1 182 ? -12.067 3.033 -8.197 1.00 94.00 182 ALA A O 1
ATOM 1402 N N . ALA A 1 183 ? -9.898 3.602 -8.278 1.00 92.75 183 ALA A N 1
ATOM 1403 C CA . ALA A 1 183 ? -9.545 2.705 -9.379 1.00 92.75 183 ALA A CA 1
ATOM 1404 C C . ALA A 1 183 ? -9.259 1.253 -8.940 1.00 92.75 183 ALA A C 1
ATOM 1406 O O . ALA A 1 183 ? -9.137 0.371 -9.793 1.00 92.75 183 ALA A O 1
ATOM 1407 N N . VAL A 1 184 ? -9.153 0.986 -7.631 1.00 96.44 184 VAL A N 1
ATOM 1408 C CA . VAL A 1 184 ? -8.755 -0.320 -7.069 1.00 96.44 184 VAL A CA 1
ATOM 1409 C C . VAL A 1 184 ? -9.759 -0.828 -6.015 1.00 96.44 184 VAL A C 1
ATOM 1411 O O . VAL A 1 184 ? -9.397 -1.078 -4.868 1.00 96.44 184 VAL A O 1
ATOM 1414 N N . PRO A 1 185 ? -11.039 -1.048 -6.376 1.00 95.31 185 PRO A N 1
ATOM 1415 C CA . PRO A 1 185 ? -12.111 -1.334 -5.408 1.00 95.31 185 PRO A CA 1
ATOM 1416 C C . PRO A 1 185 ? -11.954 -2.663 -4.643 1.00 95.31 185 PRO A C 1
ATOM 1418 O O . PRO A 1 185 ? -12.587 -2.871 -3.609 1.00 95.31 185 PRO A O 1
ATOM 1421 N N . ASN A 1 186 ? -11.110 -3.575 -5.137 1.00 97.00 186 ASN A N 1
ATOM 1422 C CA . ASN A 1 186 ? -10.849 -4.880 -4.520 1.00 97.00 186 ASN A CA 1
ATOM 1423 C C . ASN A 1 186 ? -9.692 -4.859 -3.505 1.00 97.00 186 ASN A C 1
ATOM 1425 O O . ASN A 1 186 ? -9.284 -5.924 -3.030 1.00 97.00 186 ASN A O 1
ATOM 1429 N N . LEU A 1 187 ? -9.165 -3.675 -3.174 1.00 98.44 187 LEU A N 1
ATOM 1430 C CA . LEU A 1 187 ? -8.032 -3.533 -2.270 1.00 98.44 187 LEU A CA 1
ATOM 1431 C C . LEU A 1 187 ? -8.366 -4.065 -0.869 1.00 98.44 187 LEU A C 1
ATOM 1433 O O . LEU A 1 187 ? -9.398 -3.748 -0.279 1.00 98.44 187 LEU A O 1
ATOM 1437 N N . GLN A 1 188 ? -7.462 -4.878 -0.332 1.00 98.69 188 GLN A N 1
ATOM 1438 C CA . GLN A 1 188 ? -7.578 -5.531 0.974 1.00 98.69 188 GLN A CA 1
ATOM 1439 C C . GLN A 1 188 ? -6.596 -4.935 1.985 1.00 98.69 188 GLN A C 1
ATOM 1441 O O . GLN A 1 188 ? -6.908 -4.862 3.175 1.00 98.69 188 GLN A O 1
ATOM 1446 N N . THR A 1 189 ? -5.444 -4.473 1.504 1.00 98.75 189 THR A N 1
ATOM 1447 C CA . THR A 1 189 ? -4.381 -3.876 2.310 1.00 98.75 189 THR A CA 1
ATOM 1448 C C . THR A 1 189 ? -3.948 -2.554 1.690 1.00 98.75 189 THR A C 1
ATOM 1450 O O . THR A 1 189 ? -3.531 -2.524 0.530 1.00 98.75 189 THR A O 1
ATOM 1453 N N . LEU A 1 190 ? -4.018 -1.480 2.476 1.00 98.62 190 LEU A N 1
ATOM 1454 C CA . LEU A 1 190 ? -3.521 -0.158 2.111 1.00 98.62 190 LEU A CA 1
ATOM 1455 C C . LEU A 1 190 ? -2.484 0.317 3.130 1.00 98.62 190 LEU A C 1
ATOM 1457 O O . LEU A 1 190 ? -2.804 0.516 4.301 1.00 98.62 190 LEU A O 1
ATOM 1461 N N . HIS A 1 191 ? -1.267 0.567 2.660 1.00 97.81 191 HIS A N 1
ATOM 1462 C CA . HIS A 1 191 ? -0.220 1.241 3.418 1.00 97.81 191 HIS A CA 1
ATOM 1463 C C . HIS A 1 191 ? 0.079 2.594 2.769 1.00 97.81 191 HIS A C 1
ATOM 1465 O O . HIS A 1 191 ? 0.754 2.677 1.740 1.00 97.81 191 HIS A O 1
ATOM 1471 N N . CYS A 1 192 ? -0.426 3.664 3.377 1.00 96.62 192 CYS A N 1
ATOM 1472 C CA . CYS A 1 192 ? -0.244 5.044 2.923 1.00 96.62 192 CYS A CA 1
ATOM 1473 C C . CYS A 1 192 ? 0.410 5.923 4.002 1.00 96.62 192 CYS A C 1
ATOM 1475 O O . CYS A 1 192 ? 0.214 7.142 4.022 1.00 96.62 192 CYS A O 1
ATOM 1477 N N . TYR A 1 193 ? 1.164 5.300 4.910 1.00 94.38 193 TYR A N 1
ATOM 1478 C CA . TYR A 1 193 ? 1.853 5.972 6.003 1.00 94.38 193 TYR A CA 1
ATOM 1479 C C . TYR A 1 193 ? 2.949 6.927 5.508 1.00 94.38 193 TYR A C 1
ATOM 1481 O O . TYR A 1 193 ? 3.458 6.793 4.391 1.00 94.38 193 TYR A O 1
ATOM 1489 N N . ARG A 1 194 ? 3.338 7.897 6.343 1.00 92.81 194 ARG A N 1
ATOM 1490 C CA . ARG A 1 194 ? 4.393 8.884 6.032 1.00 92.81 194 ARG A CA 1
ATOM 1491 C C . ARG A 1 194 ? 4.168 9.644 4.723 1.00 92.81 194 ARG A C 1
ATOM 1493 O O . ARG A 1 194 ? 5.106 9.900 3.968 1.00 92.81 194 ARG A O 1
ATOM 1500 N N . ASN A 1 195 ? 2.922 10.009 4.462 1.00 93.38 195 ASN A N 1
ATOM 1501 C CA . ASN A 1 195 ? 2.574 10.984 3.437 1.00 93.38 195 ASN A CA 1
ATOM 1502 C C . ASN A 1 195 ? 2.271 12.332 4.120 1.00 93.38 195 ASN A C 1
ATOM 1504 O O . ASN A 1 195 ? 2.674 12.572 5.257 1.00 93.38 195 ASN A O 1
ATOM 1508 N N . LYS A 1 196 ? 1.620 13.260 3.418 1.00 93.38 196 LYS A N 1
ATOM 1509 C CA . LYS A 1 196 ? 1.136 14.523 4.001 1.00 93.38 196 LYS A CA 1
ATOM 1510 C C . LYS A 1 196 ? -0.388 14.588 4.028 1.00 93.38 196 LYS A C 1
ATOM 1512 O O . LYS A 1 196 ? -0.948 15.667 4.002 1.00 93.38 196 LYS A O 1
ATOM 1517 N N . LEU A 1 197 ? -1.060 13.435 4.075 1.00 94.00 197 LEU A N 1
ATOM 1518 C CA . LEU A 1 197 ? -2.513 13.366 3.942 1.00 94.00 197 LEU A CA 1
ATOM 1519 C C . LEU A 1 197 ? -3.205 14.169 5.042 1.00 94.00 197 LEU A C 1
ATOM 1521 O O . LEU A 1 197 ? -3.064 13.843 6.218 1.00 94.00 197 LEU A O 1
ATOM 1525 N N . THR A 1 198 ? -3.986 15.170 4.648 1.00 93.50 198 THR A N 1
ATOM 1526 C CA . THR A 1 198 ? -4.904 15.901 5.539 1.00 93.50 198 THR A CA 1
ATOM 1527 C C . THR A 1 198 ? -6.293 15.261 5.619 1.00 93.50 198 THR A C 1
ATOM 1529 O O . THR A 1 198 ? -7.036 15.477 6.581 1.00 93.50 198 THR A O 1
ATOM 1532 N N . SER A 1 199 ? -6.625 14.419 4.635 1.00 93.00 199 SER A N 1
ATOM 1533 C CA . SER A 1 199 ? -7.822 13.580 4.579 1.00 93.00 199 SER A CA 1
ATOM 1534 C C . SER A 1 199 ? -7.511 12.226 3.934 1.00 93.00 199 SER A C 1
ATOM 1536 O O . SER A 1 199 ? -6.538 12.089 3.192 1.00 93.00 199 SER A O 1
ATOM 1538 N N . LEU A 1 200 ? -8.331 11.216 4.227 1.00 95.38 200 LEU A N 1
ATOM 1539 C CA . LEU A 1 200 ? -8.230 9.890 3.626 1.00 95.38 200 LEU A CA 1
ATOM 1540 C C . LEU A 1 200 ? -9.635 9.318 3.428 1.00 95.38 200 LEU A C 1
ATOM 1542 O O . LEU A 1 200 ? -10.306 8.960 4.395 1.00 95.38 200 LEU A O 1
ATOM 1546 N N . ASP A 1 201 ? -10.069 9.224 2.172 1.00 94.88 201 ASP A N 1
ATOM 1547 C CA . ASP A 1 201 ? -11.341 8.601 1.821 1.00 94.88 201 ASP A CA 1
ATOM 1548 C C . ASP A 1 201 ? -11.131 7.161 1.339 1.00 94.88 201 ASP A C 1
ATOM 1550 O O . ASP A 1 201 ? -10.511 6.913 0.306 1.00 94.88 201 ASP A O 1
ATOM 1554 N N . ILE A 1 202 ? -11.669 6.214 2.105 1.00 96.56 202 ILE A N 1
ATOM 1555 C CA . ILE A 1 202 ? -11.656 4.774 1.811 1.00 96.56 202 ILE A CA 1
ATOM 1556 C C . ILE A 1 202 ? -13.057 4.220 1.520 1.00 96.56 202 ILE A C 1
ATOM 1558 O O . ILE A 1 202 ? -13.240 3.005 1.504 1.00 96.56 202 ILE A O 1
ATOM 1562 N N . SER A 1 203 ? -14.059 5.080 1.301 1.00 95.62 203 SER A N 1
ATOM 1563 C CA . SER A 1 203 ? -15.452 4.664 1.062 1.00 95.62 203 SER A CA 1
ATOM 1564 C C . SER A 1 203 ? -15.607 3.710 -0.129 1.00 95.62 203 SER A C 1
ATOM 1566 O O . SER A 1 203 ? -16.497 2.862 -0.138 1.00 95.62 203 SER A O 1
ATOM 1568 N N . MET A 1 204 ? -14.696 3.797 -1.101 1.00 95.19 204 MET A N 1
ATOM 1569 C CA . MET A 1 204 ? -14.659 2.951 -2.297 1.00 95.19 204 MET A CA 1
ATOM 1570 C C . MET A 1 204 ? -13.919 1.615 -2.101 1.00 95.19 204 MET A C 1
ATOM 1572 O O . MET A 1 204 ? -13.733 0.883 -3.071 1.00 95.19 204 MET A O 1
ATOM 1576 N N . LEU A 1 205 ? -13.500 1.275 -0.873 1.00 97.81 205 LEU A N 1
ATOM 1577 C CA . LEU A 1 205 ? -12.722 0.068 -0.555 1.00 97.81 205 LEU A CA 1
ATOM 1578 C C . LEU A 1 205 ? -13.501 -0.910 0.354 1.00 97.81 205 LEU A C 1
ATOM 1580 O O . LEU A 1 205 ? -13.095 -1.169 1.491 1.00 97.81 205 LEU A O 1
ATOM 1584 N N . PRO A 1 206 ? -14.611 -1.515 -0.112 1.00 97.06 206 PRO A N 1
ATOM 1585 C CA . PRO A 1 206 ? -15.454 -2.384 0.718 1.00 97.06 206 PRO A CA 1
ATOM 1586 C C . PRO A 1 206 ? -14.755 -3.677 1.175 1.00 97.06 206 PRO A C 1
ATOM 1588 O O . PRO A 1 206 ? -15.193 -4.318 2.133 1.00 97.06 206 PRO A O 1
ATOM 1591 N N . ALA A 1 207 ? -13.675 -4.079 0.495 1.00 97.88 207 ALA A N 1
ATOM 1592 C CA . ALA A 1 207 ? -12.894 -5.274 0.809 1.00 97.88 207 ALA A CA 1
ATOM 1593 C C . ALA A 1 207 ? -11.741 -5.025 1.801 1.00 97.88 207 ALA A C 1
ATOM 1595 O O . ALA A 1 207 ? -11.043 -5.984 2.150 1.00 97.88 207 ALA A O 1
ATOM 1596 N N . LEU A 1 208 ? -11.545 -3.781 2.265 1.00 98.56 208 LEU A N 1
ATOM 1597 C CA . LEU A 1 208 ? -10.401 -3.398 3.089 1.00 98.56 208 LEU A CA 1
ATOM 1598 C C . LEU A 1 208 ? -10.375 -4.166 4.420 1.00 98.56 208 LEU A C 1
ATOM 1600 O O . LEU A 1 208 ? -11.391 -4.366 5.095 1.00 98.56 208 LEU A O 1
ATOM 1604 N N . GLN A 1 209 ? -9.184 -4.626 4.783 1.00 98.44 209 GLN A N 1
ATOM 1605 C CA . GLN A 1 209 ? -8.918 -5.443 5.970 1.00 98.44 209 GLN A CA 1
ATOM 1606 C C . GLN A 1 209 ? -7.743 -4.897 6.768 1.00 98.44 209 GLN A C 1
ATOM 1608 O O . GLN A 1 209 ? -7.714 -5.052 7.983 1.00 98.44 209 GLN A O 1
ATOM 1613 N N . LYS A 1 210 ? -6.773 -4.286 6.087 1.00 98.50 210 LYS A N 1
ATOM 1614 C CA . LYS A 1 210 ? -5.585 -3.703 6.698 1.00 98.50 210 LYS A CA 1
ATOM 1615 C C . LYS A 1 210 ? -5.400 -2.278 6.208 1.00 98.50 210 LYS A C 1
ATOM 1617 O O . LYS A 1 210 ? -5.394 -2.038 5.001 1.00 98.50 210 LYS A O 1
ATOM 1622 N N . LEU A 1 211 ? -5.234 -1.362 7.149 1.00 98.12 211 LEU A N 1
ATOM 1623 C CA . LEU A 1 211 ? -4.949 0.039 6.885 1.00 98.12 211 LEU A CA 1
ATOM 1624 C C . LEU A 1 211 ? -3.758 0.483 7.727 1.00 98.12 211 LEU A C 1
ATOM 1626 O O . LEU A 1 211 ? -3.726 0.256 8.930 1.00 98.12 211 LEU A O 1
ATOM 1630 N N . ASP A 1 212 ? -2.808 1.166 7.111 1.00 96.81 212 ASP A N 1
ATOM 1631 C CA . ASP A 1 212 ? -1.828 1.968 7.831 1.00 96.81 212 ASP A CA 1
ATOM 1632 C C . ASP A 1 212 ? -1.816 3.381 7.259 1.00 96.81 212 ASP A C 1
ATOM 1634 O O . ASP A 1 212 ? -1.398 3.599 6.115 1.00 96.81 212 ASP A O 1
ATOM 1638 N N . CYS A 1 213 ? -2.309 4.323 8.061 1.00 95.00 213 CYS A N 1
ATOM 1639 C CA . CYS A 1 213 ? -2.347 5.743 7.740 1.00 95.00 213 CYS A CA 1
ATOM 1640 C C . CYS A 1 213 ? -1.487 6.589 8.688 1.00 95.00 213 CYS A C 1
ATOM 1642 O O . CYS A 1 213 ? -1.615 7.812 8.668 1.00 95.00 213 CYS A O 1
ATOM 1644 N N . SER A 1 214 ? -0.610 5.969 9.482 1.00 93.81 214 SER A N 1
ATOM 1645 C CA . SER A 1 214 ? 0.275 6.663 10.425 1.00 93.81 214 SER A CA 1
ATOM 1646 C C . SER A 1 214 ? 1.236 7.653 9.748 1.00 93.81 214 SER A C 1
ATOM 1648 O O . SER A 1 214 ? 1.485 7.590 8.541 1.00 93.81 214 SER A O 1
ATOM 1650 N N . GLY A 1 215 ? 1.793 8.602 10.498 1.00 91.38 215 GLY A N 1
ATOM 1651 C CA . GLY A 1 215 ? 2.735 9.589 9.968 1.00 91.38 215 GLY A CA 1
ATOM 1652 C C . GLY A 1 215 ? 2.116 10.519 8.920 1.00 91.38 215 GLY A C 1
ATOM 1653 O O . GLY A 1 215 ? 2.796 10.889 7.965 1.00 91.38 215 GLY A O 1
ATOM 1654 N N . ASN A 1 216 ? 0.826 10.831 9.039 1.00 93.00 216 ASN A N 1
ATOM 1655 C CA . ASN A 1 216 ? 0.101 11.755 8.162 1.00 93.00 216 ASN A CA 1
ATOM 1656 C C . ASN A 1 216 ? -0.395 12.973 8.959 1.00 93.00 216 ASN A C 1
ATOM 1658 O O . ASN A 1 216 ? -0.149 13.098 10.150 1.00 93.00 216 ASN A O 1
ATOM 1662 N N . GLN A 1 217 ? -1.095 13.898 8.305 1.00 92.12 217 GLN A N 1
ATOM 1663 C CA . GLN A 1 217 ? -1.613 15.129 8.917 1.00 92.12 217 GLN A CA 1
ATOM 1664 C C . GLN A 1 217 ? -3.145 15.090 9.017 1.00 92.12 217 GLN A C 1
ATOM 1666 O O . GLN A 1 217 ? -3.823 16.101 8.824 1.00 92.12 217 GLN A O 1
ATOM 1671 N N . LEU A 1 218 ? -3.701 13.898 9.275 1.00 92.19 218 LEU A N 1
ATOM 1672 C CA . LEU A 1 218 ? -5.143 13.677 9.314 1.00 92.19 218 LEU A CA 1
ATOM 1673 C C . LEU A 1 218 ? -5.763 14.477 10.461 1.00 92.19 218 LEU A C 1
ATOM 1675 O O . LEU A 1 218 ? -5.439 14.288 11.631 1.00 92.19 218 LEU A O 1
ATOM 1679 N N . THR A 1 219 ? -6.691 15.363 10.116 1.00 91.50 219 THR A N 1
ATOM 1680 C CA . THR A 1 219 ? -7.430 16.152 11.107 1.00 91.50 219 THR A CA 1
ATOM 1681 C C . THR A 1 219 ? -8.432 15.289 11.882 1.00 91.50 219 THR A C 1
ATOM 1683 O O . THR A 1 219 ? -8.834 14.213 11.435 1.00 91.50 219 THR A O 1
ATOM 1686 N N . LEU A 1 220 ? -8.935 15.790 13.014 1.00 91.75 220 LEU A N 1
ATOM 1687 C CA . LEU A 1 220 ? -10.006 15.122 13.765 1.00 91.75 220 LEU A CA 1
ATOM 1688 C C . LEU A 1 220 ? -11.256 14.862 12.900 1.00 91.75 220 LEU A C 1
ATOM 1690 O O . LEU A 1 220 ? -11.877 13.804 12.992 1.00 91.75 220 LEU A O 1
ATOM 1694 N N . ALA A 1 221 ? -11.599 15.807 12.018 1.00 93.31 221 ALA A N 1
ATOM 1695 C CA . ALA A 1 221 ? -12.693 15.650 11.062 1.00 93.31 221 ALA A CA 1
ATOM 1696 C C . ALA A 1 221 ? -12.409 14.537 10.038 1.00 93.31 221 ALA A C 1
ATOM 1698 O O . ALA A 1 221 ? -13.305 13.752 9.725 1.00 93.31 221 ALA A O 1
ATOM 1699 N N . ALA A 1 222 ? -11.163 14.421 9.568 1.00 93.88 222 ALA A N 1
ATOM 1700 C CA . ALA A 1 222 ? -10.752 13.336 8.684 1.00 93.88 222 ALA A CA 1
ATOM 1701 C C . ALA A 1 222 ? -10.838 11.968 9.376 1.00 93.88 222 ALA A C 1
ATOM 1703 O O . ALA A 1 222 ? -11.370 11.032 8.787 1.00 93.88 222 ALA A O 1
ATOM 1704 N N . PHE A 1 223 ? -10.403 11.848 10.636 1.00 94.75 223 PHE A N 1
ATOM 1705 C CA . PHE A 1 223 ? -10.565 10.607 11.405 1.00 94.75 223 PHE A CA 1
ATOM 1706 C C . PHE A 1 223 ? -12.033 10.235 11.610 1.00 94.75 223 PHE A C 1
ATOM 1708 O O . PHE A 1 223 ? -12.405 9.079 11.423 1.00 94.75 223 PHE A O 1
ATOM 1715 N N . LYS A 1 224 ? -12.891 11.213 11.920 1.00 95.12 224 LYS A N 1
ATOM 1716 C CA . LYS A 1 224 ? -14.341 11.001 12.016 1.00 95.12 224 LYS A CA 1
ATOM 1717 C C . LYS A 1 224 ? -14.905 10.383 10.731 1.00 95.12 224 LYS A C 1
ATOM 1719 O O . LYS A 1 224 ? -15.631 9.392 10.783 1.00 95.12 224 LYS A O 1
ATOM 1724 N N . GLN A 1 225 ? -14.554 10.947 9.574 1.00 95.50 225 GLN A N 1
ATOM 1725 C CA . GLN A 1 225 ? -14.971 10.417 8.275 1.00 95.50 225 GLN A CA 1
ATOM 1726 C C . GLN A 1 225 ? -14.375 9.029 8.005 1.00 95.50 225 GLN A C 1
ATOM 1728 O O . GLN A 1 225 ? -15.102 8.125 7.600 1.00 95.50 225 GLN A O 1
ATOM 1733 N N . LEU A 1 226 ? -13.084 8.835 8.284 1.00 96.38 226 LEU A N 1
ATOM 1734 C CA . LEU A 1 226 ? -12.390 7.558 8.125 1.00 96.38 226 LEU A CA 1
ATOM 1735 C C . LEU A 1 226 ? -13.098 6.438 8.899 1.00 96.38 226 LEU A C 1
ATOM 1737 O O . LEU A 1 226 ? -13.417 5.399 8.327 1.00 96.38 226 LEU A O 1
ATOM 1741 N N . PHE A 1 227 ? -13.406 6.661 10.178 1.00 96.69 227 PHE A N 1
ATOM 1742 C CA . PHE A 1 227 ? -14.104 5.696 11.032 1.00 96.69 227 PHE A CA 1
ATOM 1743 C C . PHE A 1 227 ? -15.507 5.349 10.516 1.00 96.69 227 PHE A C 1
ATOM 1745 O O . PHE A 1 227 ? -15.920 4.181 10.522 1.00 96.69 227 PHE A O 1
ATOM 1752 N N . ASN A 1 228 ? -16.228 6.339 9.991 1.00 96.12 228 ASN A N 1
ATOM 1753 C CA . ASN A 1 228 ? -17.517 6.109 9.344 1.00 96.12 228 ASN A CA 1
ATOM 1754 C C . ASN A 1 228 ? -17.379 5.278 8.061 1.00 96.12 228 ASN A C 1
ATOM 1756 O O . ASN A 1 228 ? -18.200 4.387 7.838 1.00 96.12 228 ASN A O 1
ATOM 1760 N N . ASN A 1 229 ? -16.310 5.491 7.291 1.00 96.62 229 ASN A N 1
ATOM 1761 C CA . ASN A 1 229 ? -16.060 4.817 6.017 1.00 96.62 229 ASN A CA 1
ATOM 1762 C C . ASN A 1 229 ? -15.415 3.428 6.159 1.00 96.62 229 ASN A C 1
ATOM 1764 O O . ASN A 1 229 ? -15.425 2.666 5.194 1.00 96.62 229 ASN A O 1
ATOM 1768 N N . LEU A 1 230 ? -14.888 3.061 7.336 1.00 97.81 230 LEU A N 1
ATOM 1769 C CA . LEU A 1 230 ? -14.366 1.710 7.567 1.00 97.81 230 LEU A CA 1
ATOM 1770 C C . LEU A 1 230 ? -15.454 0.652 7.285 1.00 97.81 230 LEU A C 1
ATOM 1772 O O . LEU A 1 230 ? -16.563 0.778 7.826 1.00 97.81 230 LEU A O 1
ATOM 1776 N N . PRO A 1 231 ? -15.151 -0.397 6.492 1.00 97.62 231 PRO A N 1
ATOM 1777 C CA . PRO A 1 231 ? -16.090 -1.477 6.200 1.00 97.62 231 PRO A CA 1
ATOM 1778 C C . PRO A 1 231 ? -16.587 -2.198 7.454 1.00 97.62 231 PRO A C 1
ATOM 1780 O O . PRO A 1 231 ? -15.823 -2.410 8.397 1.00 97.62 231 PRO A O 1
ATOM 1783 N N . ASP A 1 232 ? -17.840 -2.654 7.436 1.00 97.56 232 ASP A N 1
ATOM 1784 C CA . ASP A 1 232 ? -18.341 -3.584 8.447 1.00 97.56 232 ASP A CA 1
ATOM 1785 C C . ASP A 1 232 ? -17.760 -4.991 8.219 1.00 97.56 232 ASP A C 1
ATOM 1787 O O . ASP A 1 232 ? -17.926 -5.617 7.159 1.00 97.56 232 ASP A O 1
ATOM 1791 N N . ARG A 1 233 ? -17.032 -5.481 9.225 1.00 97.19 233 ARG A N 1
ATOM 1792 C CA . ARG A 1 233 ? -16.381 -6.793 9.233 1.00 97.19 233 ARG A CA 1
ATOM 1793 C C . ARG A 1 233 ? -16.993 -7.749 10.256 1.00 97.19 233 ARG A C 1
ATOM 1795 O O . ARG A 1 233 ? -16.354 -8.740 10.618 1.00 97.19 233 ARG A O 1
ATOM 1802 N N . THR A 1 234 ? -18.214 -7.492 10.715 1.00 96.19 234 THR A N 1
ATOM 1803 C CA . THR A 1 234 ? -18.959 -8.427 11.566 1.00 96.19 234 THR A CA 1
ATOM 1804 C C . THR A 1 234 ? -19.057 -9.797 10.881 1.00 96.19 234 THR A C 1
ATOM 1806 O O . THR A 1 234 ? -19.372 -9.895 9.695 1.00 96.19 234 THR A O 1
ATOM 1809 N N . GLY A 1 235 ? -18.708 -10.868 11.603 1.00 96.62 235 GLY A N 1
ATOM 1810 C CA . GLY A 1 235 ? -18.673 -12.239 11.068 1.00 96.62 235 GLY A CA 1
ATOM 1811 C C . GLY A 1 235 ? -17.480 -12.571 10.155 1.00 96.62 235 GLY A C 1
ATOM 1812 O O . GLY A 1 235 ? -17.437 -13.661 9.590 1.00 96.62 235 GLY A O 1
ATOM 1813 N N . LYS A 1 236 ? -16.504 -11.665 10.003 1.00 97.06 236 LYS A N 1
ATOM 1814 C CA . LYS A 1 236 ? -15.255 -11.869 9.242 1.00 97.06 236 LYS A CA 1
ATOM 1815 C C . LYS A 1 236 ? -14.038 -11.830 10.182 1.00 97.06 236 LYS A C 1
ATOM 1817 O O . LYS A 1 236 ? -14.177 -11.411 11.328 1.00 97.06 236 LYS A O 1
ATOM 1822 N N . PRO A 1 237 ? -12.825 -12.208 9.734 1.00 97.38 237 PRO A N 1
ATOM 1823 C CA . PRO A 1 237 ? -11.606 -11.908 10.484 1.00 97.38 237 PRO A CA 1
ATOM 1824 C C . PRO A 1 237 ? -11.473 -10.402 10.738 1.00 97.38 237 PRO A C 1
ATOM 1826 O O . PRO A 1 237 ? -11.756 -9.600 9.834 1.00 97.38 237 PRO A O 1
ATOM 1829 N N . SER A 1 238 ? -11.045 -10.028 11.946 1.00 97.44 238 SER A N 1
ATOM 1830 C CA . SER A 1 238 ? -10.949 -8.628 12.363 1.00 97.44 238 SER A CA 1
ATOM 1831 C C . SER A 1 238 ? -10.092 -7.804 11.406 1.00 97.44 238 SER A C 1
ATOM 1833 O O . SER A 1 238 ? -9.061 -8.267 10.913 1.00 97.44 238 SER A O 1
ATOM 1835 N N . GLY A 1 239 ? -10.548 -6.586 11.120 1.00 97.88 239 GLY A N 1
ATOM 1836 C CA . GLY A 1 239 ? -9.736 -5.596 10.419 1.00 97.88 239 GLY A CA 1
ATOM 1837 C C . GLY A 1 239 ? -8.656 -5.041 11.341 1.00 97.88 239 GLY A C 1
ATOM 1838 O O . GLY A 1 239 ? -8.839 -5.004 12.556 1.00 97.88 239 GLY A O 1
ATOM 1839 N N . ILE A 1 240 ? -7.536 -4.609 10.772 1.00 97.44 240 ILE A N 1
ATOM 1840 C CA . ILE A 1 240 ? -6.411 -4.030 11.508 1.00 97.44 240 ILE A CA 1
ATOM 1841 C C . ILE A 1 240 ? -6.117 -2.648 10.939 1.00 97.44 240 ILE A C 1
ATOM 1843 O O . ILE A 1 240 ? -5.911 -2.510 9.734 1.00 97.44 240 ILE A O 1
ATOM 1847 N N . ALA A 1 241 ? -6.076 -1.637 11.800 1.00 96.88 241 ALA A N 1
ATOM 1848 C CA . ALA A 1 241 ? -5.718 -0.282 11.412 1.00 96.88 241 ALA A CA 1
ATOM 1849 C C . ALA A 1 241 ? -4.623 0.296 12.317 1.00 96.88 241 ALA A C 1
ATOM 1851 O O . ALA A 1 241 ? -4.757 0.301 13.539 1.00 96.88 241 ALA A O 1
ATOM 1852 N N . VAL A 1 242 ? -3.556 0.815 11.715 1.00 94.81 242 VAL A N 1
ATOM 1853 C CA . VAL A 1 242 ? -2.544 1.628 12.398 1.00 94.81 242 VAL A CA 1
ATOM 1854 C C . VAL A 1 242 ? -2.893 3.093 12.150 1.00 94.81 242 VAL A C 1
ATOM 1856 O O . VAL A 1 242 ? -2.910 3.542 11.001 1.00 94.81 242 VAL A O 1
ATOM 1859 N N . LEU A 1 243 ? -3.247 3.814 13.217 1.00 92.25 243 LEU A N 1
ATOM 1860 C CA . LEU A 1 243 ? -3.775 5.182 13.111 1.00 92.25 243 LEU A CA 1
ATOM 1861 C C . LEU A 1 243 ? -2.684 6.244 13.194 1.00 92.25 243 LEU A C 1
ATOM 1863 O O . LEU A 1 243 ? -2.749 7.245 12.487 1.00 92.25 243 LEU A O 1
ATOM 1867 N N . TYR A 1 244 ? -1.711 6.013 14.066 1.00 88.00 244 TYR A N 1
ATOM 1868 C CA . TYR A 1 244 ? -0.571 6.885 14.300 1.00 88.00 244 TYR A CA 1
ATOM 1869 C C . TYR A 1 244 ? 0.656 6.040 14.653 1.00 88.00 244 TYR A C 1
ATOM 1871 O O . TYR A 1 244 ? 0.517 4.840 14.881 1.00 88.00 244 TYR A O 1
ATOM 1879 N N . ASP A 1 245 ? 1.834 6.655 14.660 1.00 83.69 245 ASP A N 1
ATOM 1880 C CA . ASP A 1 245 ? 3.115 6.097 15.092 1.00 83.69 245 ASP A CA 1
ATOM 1881 C C . ASP A 1 245 ? 3.784 7.082 16.063 1.00 83.69 245 ASP A C 1
ATOM 1883 O O . ASP A 1 245 ? 4.020 8.232 15.694 1.00 83.69 245 ASP A O 1
ATOM 1887 N N . ASP A 1 246 ? 4.095 6.645 17.292 1.00 79.19 246 ASP A N 1
ATOM 1888 C CA . ASP A 1 246 ? 4.705 7.485 18.346 1.00 79.19 246 ASP A CA 1
ATOM 1889 C C . ASP A 1 246 ? 6.030 8.164 17.893 1.00 79.19 246 ASP A C 1
ATOM 1891 O O . ASP A 1 246 ? 6.459 9.144 18.504 1.00 79.19 246 ASP A O 1
ATOM 1895 N N . TYR A 1 247 ? 6.696 7.658 16.844 1.00 80.25 247 TYR A N 1
ATOM 1896 C CA . TYR A 1 247 ? 7.907 8.251 16.270 1.00 80.25 247 TYR A CA 1
ATOM 1897 C C . TYR A 1 247 ? 7.624 9.341 15.222 1.00 80.25 247 TYR A C 1
ATOM 1899 O O . TYR A 1 247 ? 8.415 10.277 15.090 1.00 80.25 247 TYR A O 1
ATOM 1907 N N . TYR A 1 248 ? 6.538 9.228 14.452 1.00 73.56 248 TYR A N 1
ATOM 1908 C CA . TYR A 1 248 ? 6.251 10.135 13.328 1.00 73.56 248 TYR A CA 1
ATOM 1909 C C . TYR A 1 248 ? 5.162 11.160 13.632 1.00 73.56 248 TYR A C 1
ATOM 1911 O O . TYR A 1 248 ? 5.227 12.287 13.142 1.00 73.56 248 TYR A O 1
ATOM 1919 N N . ASP A 1 249 ? 4.168 10.772 14.419 1.00 70.81 249 ASP A N 1
ATOM 1920 C CA . ASP A 1 249 ? 3.058 11.619 14.814 1.00 70.81 249 ASP A CA 1
ATOM 1921 C C . ASP A 1 249 ? 3.397 12.177 16.194 1.00 70.81 249 ASP A C 1
ATOM 1923 O O . ASP A 1 249 ? 3.757 11.415 17.085 1.00 70.81 249 ASP A O 1
ATOM 1927 N N . ASN A 1 250 ? 3.328 13.502 16.374 1.00 66.12 250 ASN A N 1
ATOM 1928 C CA . ASN A 1 250 ? 3.773 14.242 17.571 1.00 66.12 250 ASN A CA 1
ATOM 1929 C C . ASN A 1 250 ? 2.952 13.936 18.853 1.00 66.12 250 ASN A C 1
ATOM 1931 O O . ASN A 1 250 ? 2.623 14.838 19.621 1.00 66.12 250 ASN A O 1
ATOM 1935 N N . ASN A 1 251 ? 2.591 12.675 19.090 1.00 60.41 251 ASN A N 1
ATOM 1936 C CA . ASN A 1 251 ? 1.716 12.168 20.134 1.00 60.41 251 ASN A CA 1
ATOM 1937 C C . ASN A 1 251 ? 0.291 12.750 20.128 1.00 60.41 251 ASN A C 1
ATOM 1939 O O . ASN A 1 251 ? -0.395 12.652 21.147 1.00 60.41 251 ASN A O 1
ATOM 1943 N N . ASP A 1 252 ? -0.189 13.312 19.010 1.00 63.97 252 ASP A N 1
ATOM 1944 C CA . ASP A 1 252 ? -1.591 13.728 18.894 1.00 63.97 252 ASP A CA 1
ATOM 1945 C C . ASP A 1 252 ? -2.497 12.495 18.757 1.00 63.97 252 ASP A C 1
ATOM 1947 O O . ASP A 1 252 ? -2.609 11.868 17.705 1.00 63.97 252 ASP A O 1
ATOM 1951 N N . LYS A 1 253 ? -3.109 12.125 19.885 1.00 73.31 253 LYS A N 1
ATOM 1952 C CA . LYS A 1 253 ? -3.942 10.925 20.066 1.00 73.31 253 LYS A CA 1
ATOM 1953 C C . LYS A 1 253 ? -5.427 11.272 20.144 1.00 73.31 253 LYS A C 1
ATOM 1955 O O . LYS A 1 253 ? -6.246 10.421 20.502 1.00 73.31 253 LYS A O 1
ATOM 1960 N N . THR A 1 254 ? -5.792 12.518 19.833 1.00 78.44 254 THR A N 1
ATOM 1961 C CA . THR A 1 254 ? -7.145 13.055 20.047 1.00 78.44 254 THR A CA 1
ATOM 1962 C C . THR A 1 254 ? -8.225 12.267 19.301 1.00 78.44 254 THR A C 1
ATOM 1964 O O . THR A 1 254 ? -9.346 12.140 19.800 1.00 78.44 254 THR A O 1
ATOM 1967 N N . CYS A 1 255 ? -7.884 11.637 18.171 1.00 84.06 255 CYS A N 1
ATOM 1968 C CA . CYS A 1 255 ? -8.808 10.820 17.383 1.00 84.06 255 CYS A CA 1
ATOM 1969 C C . CYS A 1 255 ? -9.386 9.612 18.140 1.00 84.06 255 CYS A C 1
ATOM 1971 O O . CYS A 1 255 ? -10.517 9.214 17.868 1.00 84.06 255 CYS A O 1
ATOM 1973 N N . THR A 1 256 ? -8.667 9.067 19.126 1.00 88.06 256 THR A N 1
ATOM 1974 C CA . THR A 1 256 ? -9.119 7.906 19.920 1.00 88.06 256 THR A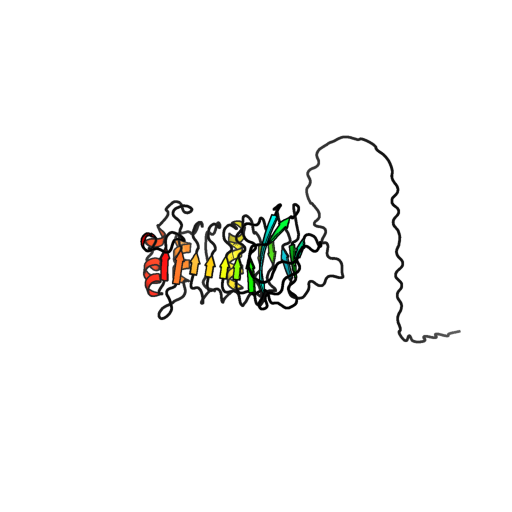 CA 1
ATOM 1975 C C . THR A 1 256 ? -10.234 8.237 20.915 1.00 88.06 256 THR A C 1
ATOM 1977 O O . THR A 1 256 ? -10.914 7.338 21.401 1.00 88.06 256 THR A O 1
ATOM 1980 N N . SER A 1 257 ? -10.474 9.524 21.186 1.00 89.44 257 SER A N 1
ATOM 1981 C CA . SER A 1 257 ? -11.576 9.976 22.047 1.00 89.44 257 SER A CA 1
ATOM 1982 C C . SER A 1 257 ? -12.899 10.190 21.298 1.00 89.44 257 SER A C 1
ATOM 1984 O O . SER A 1 257 ? -13.920 10.485 21.919 1.00 89.44 257 SER A O 1
ATOM 1986 N N . LEU A 1 258 ? -12.907 10.037 19.967 1.00 90.00 258 LEU A N 1
ATOM 1987 C CA . LEU A 1 258 ? -14.106 10.213 19.151 1.00 90.00 258 LEU A CA 1
ATOM 1988 C C . LEU A 1 258 ? -15.164 9.127 19.437 1.00 90.00 258 LEU A C 1
ATOM 1990 O O . LEU A 1 258 ? -14.824 7.943 19.522 1.00 90.00 258 LEU A O 1
ATOM 1994 N N . PRO A 1 259 ? -16.465 9.473 19.483 1.00 92.12 259 PRO A N 1
ATOM 1995 C CA . PRO A 1 259 ? -17.538 8.477 19.541 1.00 92.12 259 PRO A CA 1
ATOM 1996 C C . PRO A 1 259 ? -17.470 7.467 18.386 1.00 92.12 259 PRO A C 1
ATOM 1998 O O . PRO A 1 259 ? -17.673 6.267 18.586 1.00 92.12 259 PRO A O 1
ATOM 2001 N N . GLU A 1 260 ? -17.114 7.933 17.186 1.00 95.38 260 GLU A N 1
ATOM 2002 C CA . GLU A 1 260 ? -16.955 7.103 15.992 1.00 95.38 260 GLU A CA 1
ATOM 2003 C C . GLU A 1 260 ? -15.842 6.064 16.156 1.00 95.38 260 GLU A C 1
ATOM 2005 O O . GLU A 1 260 ? -16.003 4.933 15.702 1.00 95.38 260 GLU A O 1
ATOM 2010 N N . PHE A 1 261 ? -14.752 6.396 16.860 1.00 94.50 261 PHE A N 1
ATOM 2011 C CA . PHE A 1 261 ? -13.696 5.429 17.164 1.00 94.50 261 PHE A CA 1
ATOM 2012 C C . PHE A 1 261 ? -14.260 4.250 17.963 1.00 94.50 261 PHE A C 1
ATOM 2014 O O . PHE A 1 261 ? -14.050 3.094 17.605 1.00 94.50 261 PHE A O 1
ATOM 2021 N N . THR A 1 262 ? -15.074 4.510 18.986 1.00 91.62 262 THR A N 1
ATOM 2022 C CA . THR A 1 262 ? -15.705 3.430 19.762 1.00 91.62 262 THR A CA 1
ATOM 2023 C C . THR A 1 262 ? -16.657 2.600 18.894 1.00 91.62 262 THR A C 1
ATOM 2025 O O . THR A 1 262 ? -16.638 1.371 18.954 1.00 91.62 262 THR A O 1
ATOM 2028 N N . ALA A 1 263 ? -17.437 3.249 18.024 1.00 93.69 263 ALA A N 1
ATOM 2029 C CA . ALA A 1 263 ? -18.365 2.569 17.120 1.00 93.69 263 ALA A CA 1
ATOM 2030 C C . ALA A 1 263 ? -17.662 1.636 16.117 1.00 93.69 263 ALA A C 1
ATOM 2032 O O . ALA A 1 263 ? -18.220 0.605 15.740 1.00 93.69 263 ALA A O 1
ATOM 2033 N N . THR A 1 264 ? -16.426 1.937 15.707 1.00 93.56 264 THR A N 1
ATOM 2034 C CA . THR A 1 264 ? -15.676 1.060 14.788 1.00 93.56 264 THR A CA 1
ATOM 2035 C C . THR A 1 264 ? -15.315 -0.296 15.389 1.00 93.56 264 THR A C 1
ATOM 2037 O O . THR A 1 264 ? -15.174 -1.264 14.641 1.00 93.56 264 THR A O 1
ATOM 2040 N N . LYS A 1 265 ? -15.255 -0.425 16.722 1.00 91.50 265 LYS A N 1
ATOM 2041 C CA . LYS A 1 265 ? -15.067 -1.728 17.383 1.00 91.50 265 LYS A CA 1
ATOM 2042 C C . LYS A 1 265 ? -16.239 -2.675 17.078 1.00 91.50 265 LYS A C 1
ATOM 2044 O O . LYS A 1 265 ? -16.016 -3.861 16.848 1.00 91.50 265 LYS A O 1
ATOM 2049 N N . ASN A 1 266 ? -17.460 -2.146 16.929 1.00 94.06 266 ASN A N 1
ATOM 2050 C CA . ASN A 1 266 ? -18.636 -2.927 16.513 1.00 94.06 266 ASN A CA 1
ATOM 2051 C C . ASN A 1 266 ? -18.555 -3.390 15.053 1.00 94.06 266 ASN A C 1
ATOM 2053 O O . ASN A 1 266 ? -19.150 -4.400 14.701 1.00 94.06 266 ASN A O 1
ATOM 2057 N N . LYS A 1 267 ? -17.775 -2.696 14.218 1.00 96.62 267 LYS A N 1
ATOM 2058 C CA . LYS A 1 267 ? -17.449 -3.123 12.851 1.00 96.62 267 LYS A CA 1
ATOM 2059 C C . LYS A 1 267 ? -16.327 -4.170 12.811 1.00 96.62 267 LYS A C 1
ATOM 2061 O O . LYS A 1 267 ? -15.840 -4.478 11.726 1.00 96.62 267 LYS A O 1
ATOM 2066 N N . ASN A 1 268 ? -15.901 -4.701 13.964 1.00 97.75 268 ASN A N 1
ATOM 2067 C CA . ASN A 1 268 ? -14.843 -5.703 14.113 1.00 97.75 268 ASN A CA 1
ATOM 2068 C C . ASN A 1 268 ? -13.461 -5.227 13.609 1.00 97.75 268 ASN A C 1
ATOM 2070 O O . ASN A 1 268 ? -12.756 -5.940 12.888 1.00 97.75 268 ASN A O 1
ATOM 2074 N N . TRP A 1 269 ? -13.078 -4.004 13.987 1.00 97.94 269 TRP A N 1
ATOM 2075 C CA . TRP A 1 269 ? -11.739 -3.447 13.762 1.00 97.94 269 TRP A CA 1
ATOM 2076 C C . TRP A 1 269 ? -10.915 -3.399 15.048 1.00 97.94 269 TRP A C 1
ATOM 2078 O O . TRP A 1 269 ? -11.431 -3.109 16.128 1.00 97.94 269 TRP A O 1
ATOM 2088 N N . ILE A 1 270 ? -9.617 -3.653 14.904 1.00 96.62 270 ILE A N 1
ATOM 2089 C CA . ILE A 1 270 ? -8.607 -3.522 15.949 1.00 96.62 270 ILE A CA 1
ATOM 2090 C C . ILE A 1 270 ? -7.630 -2.422 15.537 1.00 96.62 270 ILE A C 1
ATOM 2092 O O . ILE A 1 270 ? -7.158 -2.398 14.398 1.00 96.62 270 ILE A O 1
ATOM 2096 N N . PHE A 1 271 ? -7.321 -1.528 16.473 1.00 95.25 271 PHE A N 1
ATOM 2097 C CA . PHE A 1 271 ? -6.497 -0.353 16.224 1.00 95.25 271 PHE A CA 1
ATOM 2098 C C . PHE A 1 271 ? -5.170 -0.427 16.966 1.00 95.25 271 PHE A C 1
ATOM 2100 O O . PHE A 1 271 ? -5.110 -0.942 18.083 1.00 95.25 271 PHE A O 1
ATOM 2107 N N . TYR A 1 272 ? -4.128 0.109 16.336 1.00 93.38 272 TYR A N 1
ATOM 2108 C CA . TYR A 1 272 ? -2.771 0.133 16.864 1.00 93.38 272 TYR A CA 1
ATOM 2109 C C . TYR A 1 272 ? -2.115 1.508 16.694 1.00 93.38 272 TYR A C 1
ATOM 2111 O O . TYR A 1 272 ? -2.455 2.269 15.782 1.00 93.38 272 TYR A O 1
ATOM 2119 N N . LYS A 1 273 ? -1.146 1.796 17.569 1.00 86.81 273 LYS A N 1
ATOM 2120 C CA . LYS A 1 273 ? -0.316 3.016 17.566 1.00 86.81 273 LYS A CA 1
ATOM 2121 C C . LYS A 1 273 ? 1.040 2.895 16.868 1.00 86.81 273 LYS A C 1
ATOM 2123 O O . LYS A 1 273 ? 1.867 3.783 17.030 1.00 86.81 273 LYS A O 1
ATOM 2128 N N . ASN A 1 274 ? 1.332 1.770 16.223 1.00 83.25 274 ASN A N 1
ATOM 2129 C CA . ASN A 1 274 ? 2.451 1.590 15.294 1.00 83.25 274 ASN A CA 1
ATOM 2130 C C . ASN A 1 274 ? 2.297 0.230 14.588 1.00 83.25 274 ASN A C 1
ATOM 2132 O O . ASN A 1 274 ? 1.363 -0.532 14.857 1.00 83.25 274 ASN A O 1
ATOM 2136 N N . TYR A 1 275 ? 3.239 -0.090 13.702 1.00 79.06 275 TYR A N 1
ATOM 2137 C CA . TYR A 1 275 ? 3.228 -1.334 12.928 1.00 79.06 275 TYR A CA 1
ATOM 2138 C C . TYR A 1 275 ? 3.639 -2.591 13.721 1.00 79.06 275 TYR A C 1
ATOM 2140 O O . TYR A 1 275 ? 3.539 -3.711 13.220 1.00 79.06 275 TYR A O 1
ATOM 2148 N N . SER A 1 276 ? 4.099 -2.442 14.966 1.00 84.69 276 SER A N 1
ATOM 2149 C CA . SER A 1 276 ? 4.381 -3.575 15.850 1.00 84.69 276 SER A CA 1
ATOM 2150 C C . SER A 1 276 ? 3.072 -4.035 16.491 1.00 84.69 276 SER A C 1
ATOM 2152 O O . SER A 1 276 ? 2.693 -3.562 17.559 1.00 84.69 276 SER A O 1
ATOM 2154 N N . LEU A 1 277 ? 2.376 -4.954 15.815 1.00 85.31 277 LEU A N 1
ATOM 2155 C CA . LEU A 1 277 ? 1.030 -5.455 16.143 1.00 85.31 277 LEU A CA 1
ATOM 2156 C C . LEU A 1 277 ? 0.991 -6.358 17.395 1.00 85.31 277 LEU A C 1
ATOM 2158 O O . LEU A 1 277 ? 0.528 -7.497 17.345 1.00 85.31 277 LEU A O 1
ATOM 2162 N N . ASN A 1 278 ? 1.505 -5.862 18.515 1.00 88.50 278 ASN A N 1
ATOM 2163 C CA . ASN A 1 278 ? 1.491 -6.515 19.819 1.00 88.50 278 ASN A CA 1
ATOM 2164 C C . ASN A 1 278 ? 0.460 -5.850 20.751 1.00 88.50 278 ASN A C 1
ATOM 2166 O O . ASN A 1 278 ? -0.068 -4.776 20.451 1.00 88.50 278 ASN A O 1
ATOM 2170 N N . ASP A 1 279 ? 0.164 -6.492 21.881 1.00 86.56 279 ASP A N 1
ATOM 2171 C CA . ASP A 1 279 ? -0.852 -5.995 22.817 1.00 86.56 279 ASP A CA 1
ATOM 2172 C C . ASP A 1 279 ? -0.483 -4.643 23.449 1.00 86.56 279 ASP A C 1
ATOM 2174 O O . ASP A 1 279 ? -1.370 -3.844 23.737 1.00 86.56 279 ASP A O 1
ATOM 2178 N N . GLU A 1 280 ? 0.809 -4.339 23.597 1.00 87.00 280 GLU A N 1
ATOM 2179 C CA . GLU A 1 280 ? 1.297 -3.060 24.141 1.00 87.00 280 GLU A CA 1
ATOM 2180 C C . GLU A 1 280 ? 0.975 -1.863 23.233 1.00 87.00 280 GLU A C 1
ATOM 2182 O O . GLU A 1 280 ? 0.881 -0.722 23.692 1.00 87.00 280 GLU A O 1
ATOM 2187 N N . ASN A 1 281 ? 0.804 -2.116 21.934 1.00 85.88 281 ASN A N 1
ATOM 2188 C CA . ASN A 1 281 ? 0.523 -1.093 20.934 1.00 85.88 281 ASN A CA 1
ATOM 2189 C C . ASN A 1 281 ? -0.956 -1.018 20.540 1.00 85.88 281 ASN A C 1
ATOM 2191 O O . ASN A 1 281 ? -1.302 -0.234 19.657 1.00 85.88 281 ASN A O 1
ATOM 2195 N N . LYS A 1 282 ? -1.826 -1.815 21.161 1.00 90.50 282 LYS A N 1
ATOM 2196 C CA . LYS A 1 282 ? -3.263 -1.854 20.870 1.00 90.50 282 LYS A CA 1
ATOM 2197 C C . LYS A 1 282 ? -4.016 -0.690 21.542 1.00 90.50 282 LYS A C 1
ATOM 2199 O O . LYS A 1 282 ? -3.649 -0.273 22.639 1.00 90.50 282 LYS A O 1
ATOM 2204 N N . LEU A 1 283 ? -5.069 -0.181 20.886 1.00 89.50 283 LEU A N 1
ATOM 2205 C CA . LEU A 1 283 ? -5.893 0.980 21.293 1.00 89.50 283 LEU A CA 1
ATOM 2206 C C . LEU A 1 283 ? -7.353 0.628 21.660 1.00 89.50 283 LEU A C 1
ATOM 2208 O O . LEU A 1 283 ? -7.929 -0.348 21.122 1.00 89.50 283 LEU A O 1
#

Sequence (283 aa):
MSLQTTVAIPEKNFRRFTMKSCFWKRATMLTVLMVPIFFAGCPIIPVCNENTCLEKSEIIVTEISVFEIKLSIKTSDGSSRKVFINGIEKEEIPGNDQNPVVYGAPFCAELIIKDPDNKIQALTCSYTNLIRLDASVMVKLQKLDCSGRQLTTLKLNGCTALKELTCSGNPALESSLPQILAAVPNLQTLHCYRNKLTSLDISMLPALQKLDCSGNQLTLAAFKQLFNNLPDRTGKPSGIAVLYDDYYDNNDKTCTSLPEFTATKNKNWIFYKNYSLNDENKL

Radius of gyration: 26.23 Å; Cα contacts (8 Å, |Δi|>4): 611; chains: 1; bounding box: 57×54×105 Å

Foldseek 3Di:
DDDDDDDDDDDDDDDDDDDDDDDDDDDDDDDDDDDDDDDDDDDPPPPPDVPDPPQLFKKKFFFFADQKWWKAWAFQVQDWWWKAKQNRTDDTHTNHRPGTDIDGHDHGIMIMTHDNVLGTQEMARAATRGQEIARQSNQNHAYYAPHYAAHQYYHNQNVQNHAYYHHANHQNCQVVVVVRLLRHQNYAEYHHEQYAHCADANLSNQNHQEEEHALYNHDLVRLLNVLVSDHQQVVHAAGEYEDYAVVRDVPPPVNCVDPSVVVSVNSRYWYFPDPPPDPVGTD

Solvent-accessible surface area (backbone atoms only — not comparable to full-atom values): 15622 Å² total; per-residue (Å²): 136,90,80,89,80,90,80,87,87,80,91,79,92,84,82,89,79,84,85,81,86,82,83,88,78,91,83,81,92,82,93,80,82,92,74,95,75,83,88,75,78,83,79,81,75,79,88,73,60,101,79,64,76,73,58,86,20,46,36,44,24,73,34,27,70,32,64,54,42,40,38,34,29,25,27,80,82,46,54,59,33,51,30,26,51,68,84,41,78,51,78,60,44,58,9,69,56,69,72,62,46,74,40,82,38,61,77,66,30,33,41,38,42,52,34,76,81,55,40,48,31,30,43,35,44,44,81,19,43,39,32,33,43,38,42,26,56,34,50,49,21,29,34,40,33,54,23,28,63,47,30,54,42,71,40,39,60,49,17,56,49,23,30,35,43,32,52,21,30,15,46,60,29,46,88,49,47,52,64,44,45,62,36,27,43,51,24,27,32,41,35,49,25,44,28,55,27,50,56,61,71,48,70,55,28,70,52,48,38,36,39,30,48,16,30,42,53,59,38,64,69,29,48,49,50,34,40,68,37,53,46,80,24,69,99,50,79,67,25,42,35,23,66,34,23,77,90,65,28,93,70,81,59,70,58,71,75,36,71,46,48,61,54,32,47,72,25,29,45,47,42,24,44,36,90,64,89,46,80,92,32,52,108

Secondary structure (DSSP, 8-state):
-------------------------------------------------TT----SSEEEE--B--SEEEEEEEETT---EEEEETTEEEEEEPTB--SPEEEE--SS--EEEE-TT--EEEEE-TTB-BSEEE-TT-TT--EEE--BS---EEE-TT-TT--EEE-TT-GGGTTTHHHHHHT-TT--EEE--SS--S----TT-TT--EEE--SS---HHHHHHHHHHSPP-TTSSPEEEE---TTTS-S--GGGGSHHHHHHHHTTEEEESSS--SGGGB-

Mean predicted aligned erro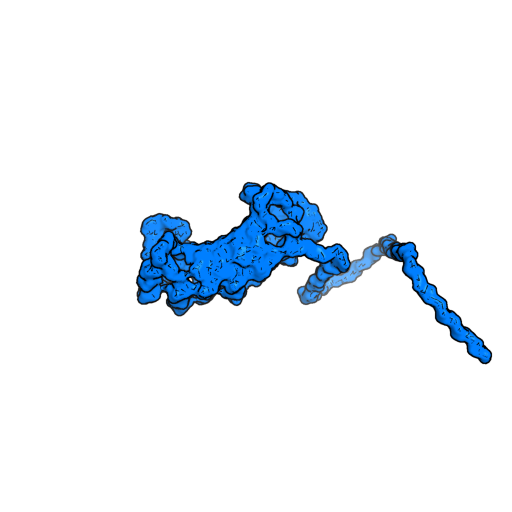r: 12.11 Å

Nearest PDB structures (foldseek):
  6nih-assembly1_A  TM=5.257E-01  e=4.586E-02  Homo sapiens
  2z80-assembly1_A  TM=5.805E-01  e=4.139E-01  Homo sapiens
  3ksc-assembly1_B  TM=5.372E-01  e=8.177E-01  Pisum sativum
  4xvh-assembly1_A  TM=4.184E-01  e=6.632E-01  Chaetomium
  8fa5-assembly2_A  TM=5.257E-01  e=4.148E+00  Xanthomonas campestris pv. campestris

Organism: Treponema phagedenis (NCBI:txid162)

InterPro domains:
  IPR025875 Leucine rich repeat 4 [PF12799] (185-219)
  IPR032675 Leucine-rich repeat domain superfamily [G3DSA:3.80.10.10] (115-244)
  IPR052574 Cell Division and Infection-Related Protein [PTHR47566] (119-219)